Protein AF-A0A7V3JAA4-F1 (afdb_monomer)

Foldseek 3Di:
DDDPPDPDDPDDVVVLVVVVVVVLVVVQCVFFPADDDDDDDDDDDDDPDFRFDDWDADPQFFIFTDGPPDPGTDTFDQPPVLVVLVVVLVVVVCVVLVVVVCCPPVHDCVVVVCVVVVLVVVVVVVQVSLVVVLVSCVRVDGDLRHAAQQLNLLLVLLPDDDPPDDPVLNVSSVSVSRVVSSCLRNPVVVLQLVQLLLVVQDLVCCLVPVLVRLVVSLVVQLVFFPDVVVNVVSVSVNVVSVSCVVPVSVSVSVNSSVNSGDSVSSHQDPSNVSVVVVDPGGRGPVVVD

Secondary structure (DSSP, 8-state):
------------HHHHHHHHHHHHHHHHHHHBSSPPPPP------------EEEEE--TT-S-EEEETT-SSPEES---HHHHHHHHHHHHHHHHHHHHHHHHHHSS-TTHHHHHHHHHHHHHHHHHHHHHHHHHHHGGG-B-GGGS-HHHHHHHHHHH---TT--HHHHHHHHHHHHHHHHHHHH-HHHHHHHHHHHHT--HHHHHH-HHHHHHHHHHHHHHHB-SHHHHHHHHHHHHHHHHHHH-HHHHHHHHHHHHH--GGGTSPPHHHHHHHTT--SB--GGG--

Nearest PDB structures (foldseek):
  7l49-assembly1_B  TM=1.748E-01  e=3.665E+00  unidentified
  5yvq-assembly1_A  TM=1.437E-01  e=8.670E+00  Muvirus mu

Organism: NCBI:txid2268181

Sequence (289 aa):
MPEKEQKREEVNPQQAFIENWQKMNMIIQAMRETPALSDVKREEENQDVFPLTKVEFPEEGGILTYMEGQEYPYRGFPYFEFVETMDKIKKIVKGMVSGIYHNIYKGNKAKLLTFLSIAWAIKRIFYAGVYTFYRLIERFKIKPIRYCQAIRELYRAFSIERKDEKPKIKELRIMLRELMCMILEFDNAYRFRFQDLMEEFNKENFKKSPIKELNRLIDIAISREKTQELKDMWTLMKMGLLYLKIDKKLEKMLVDVFSQIDLEKVKLTIEDKSYCRPRKDYSFGFMQK

Radius of gyration: 21.26 Å; Cα contacts (8 Å, |Δi|>4): 259; chains: 1; bounding box: 57×38×65 Å

Mean predicted aligned error: 6.79 Å

Solvent-accessible surface area (backbone atoms only — not comparable to full-atom values): 16726 Å² total; per-residue (Å²): 132,85,79,78,80,74,81,76,77,86,72,57,65,68,58,53,48,52,53,48,50,54,53,48,52,56,52,50,62,73,47,39,82,50,88,87,80,88,87,81,89,84,85,94,75,97,64,97,71,62,56,77,74,47,78,47,71,52,90,92,39,14,29,37,33,32,37,58,95,53,95,55,58,40,76,31,65,83,48,60,75,58,48,54,54,48,50,54,50,51,53,52,52,50,51,54,52,50,54,51,48,50,54,63,74,76,39,64,75,73,61,58,66,56,41,64,68,42,51,60,51,49,52,54,50,49,55,51,48,50,52,52,50,34,63,71,48,55,65,67,42,60,55,69,60,47,37,39,64,40,43,34,43,49,46,51,30,55,65,61,86,60,95,87,59,53,68,73,55,52,51,51,49,51,42,50,37,55,49,53,41,53,50,37,53,54,33,58,79,56,29,54,52,49,21,56,49,50,70,71,58,54,62,70,50,29,70,75,37,47,61,62,42,50,49,51,51,44,52,51,50,41,71,28,41,68,49,67,70,58,32,51,51,46,55,54,50,54,57,52,46,56,50,40,71,70,40,56,67,58,41,51,50,50,44,53,28,62,66,58,43,61,58,83,57,32,42,72,47,74,50,54,47,60,69,48,67,80,47,81,61,50,58,59,68,82,81,76,114

pLDDT: mean 88.33, std 12.99, range [43.66, 98.62]

Structure (mmCIF, N/CA/C/O backbone):
data_AF-A0A7V3JAA4-F1
#
_entry.id   AF-A0A7V3JAA4-F1
#
loop_
_atom_site.group_PDB
_atom_site.id
_atom_site.type_symbol
_atom_site.label_atom_id
_atom_site.label_alt_id
_atom_site.label_comp_id
_atom_site.label_asym_id
_atom_site.label_entity_id
_atom_site.label_seq_id
_atom_site.pdbx_PDB_ins_code
_atom_site.Cartn_x
_atom_site.Cartn_y
_atom_site.Cartn_z
_atom_site.occupancy
_atom_site.B_iso_or_equiv
_atom_site.auth_seq_id
_atom_site.auth_comp_id
_atom_site.auth_asym_id
_atom_site.auth_atom_id
_atom_site.pdbx_PDB_model_num
ATOM 1 N N . MET A 1 1 ? 34.111 -17.489 -34.146 1.00 44.84 1 MET A N 1
ATOM 2 C CA . MET A 1 1 ? 33.381 -16.651 -35.121 1.00 44.84 1 MET A CA 1
ATOM 3 C C . MET A 1 1 ? 33.204 -15.282 -34.486 1.00 44.84 1 MET A C 1
ATOM 5 O O . MET A 1 1 ? 32.749 -15.263 -33.352 1.00 44.84 1 MET A O 1
ATOM 9 N N . PRO A 1 2 ? 33.626 -14.181 -35.124 1.00 49.06 2 PRO A N 1
ATOM 10 C CA . PRO A 1 2 ? 33.414 -12.844 -34.579 1.00 49.06 2 PRO A CA 1
ATOM 11 C C . PRO A 1 2 ? 31.926 -12.483 -34.695 1.00 49.06 2 PRO A C 1
ATOM 13 O O . PRO A 1 2 ? 31.371 -12.515 -35.795 1.00 49.06 2 PRO A O 1
ATOM 16 N N . GLU A 1 3 ? 31.277 -12.193 -33.565 1.00 57.44 3 GLU A N 1
ATOM 17 C CA . GLU A 1 3 ? 29.944 -11.586 -33.547 1.00 57.44 3 GLU A CA 1
ATOM 18 C C . GLU A 1 3 ? 30.022 -10.249 -34.285 1.00 57.44 3 GLU A C 1
ATOM 20 O O . GLU A 1 3 ? 30.825 -9.379 -33.951 1.00 57.44 3 GLU A O 1
ATOM 25 N N . LYS A 1 4 ? 29.226 -10.105 -35.348 1.00 62.44 4 LYS A N 1
ATOM 26 C CA . LYS A 1 4 ? 29.081 -8.827 -36.038 1.00 62.44 4 LYS A CA 1
ATOM 27 C C . LYS A 1 4 ? 28.366 -7.880 -35.081 1.00 62.44 4 LYS A C 1
ATOM 29 O O . LYS A 1 4 ? 27.165 -8.026 -34.873 1.00 62.44 4 LYS A O 1
ATOM 34 N N . GLU A 1 5 ? 29.108 -6.929 -34.527 1.00 62.94 5 GLU A N 1
ATOM 35 C CA . GLU A 1 5 ? 28.576 -5.770 -33.814 1.00 62.94 5 GLU A CA 1
ATOM 36 C C . GLU A 1 5 ? 27.562 -5.067 -34.731 1.00 62.94 5 GLU A C 1
ATOM 38 O O . GLU A 1 5 ? 27.919 -4.382 -35.694 1.00 62.94 5 GLU A O 1
ATOM 43 N N . GLN A 1 6 ? 26.271 -5.307 -34.493 1.00 67.38 6 GLN A N 1
ATOM 44 C CA . GLN A 1 6 ? 25.214 -4.529 -35.122 1.00 67.38 6 GLN A CA 1
ATOM 45 C C . GLN A 1 6 ? 25.342 -3.106 -34.587 1.00 67.38 6 GLN A C 1
ATOM 47 O O . GLN A 1 6 ? 25.088 -2.853 -33.410 1.00 67.38 6 GLN A O 1
ATOM 52 N N . LYS A 1 7 ? 25.764 -2.179 -35.455 1.00 62.31 7 LYS A N 1
ATOM 53 C CA . LYS A 1 7 ? 25.700 -0.744 -35.178 1.00 62.31 7 LYS A CA 1
ATOM 54 C C . LYS A 1 7 ? 24.262 -0.405 -34.790 1.00 62.31 7 LYS A C 1
ATOM 56 O O . LYS A 1 7 ? 23.373 -0.485 -35.635 1.00 62.31 7 LYS A O 1
ATOM 61 N N . ARG A 1 8 ? 24.044 -0.068 -33.517 1.00 62.06 8 ARG A N 1
ATOM 62 C CA . ARG A 1 8 ? 22.776 0.489 -33.043 1.00 62.06 8 ARG A CA 1
ATOM 63 C C . ARG A 1 8 ? 22.559 1.813 -33.767 1.00 62.06 8 ARG A C 1
ATOM 65 O O . ARG A 1 8 ? 23.423 2.684 -33.710 1.00 62.06 8 ARG A O 1
ATOM 72 N N . GLU A 1 9 ? 21.445 1.939 -34.476 1.00 74.44 9 GLU A N 1
ATOM 73 C CA . GLU A 1 9 ? 21.007 3.234 -34.986 1.00 74.44 9 GLU A CA 1
ATOM 74 C C . GLU A 1 9 ? 20.696 4.131 -33.783 1.00 74.44 9 GLU A C 1
ATOM 76 O O . GLU A 1 9 ? 19.967 3.730 -32.875 1.00 74.44 9 GLU A O 1
ATOM 81 N N . GLU A 1 10 ? 21.292 5.323 -33.736 1.00 71.12 10 GLU A N 1
ATOM 82 C CA . GLU A 1 10 ? 20.983 6.320 -32.711 1.00 71.12 10 GLU A CA 1
ATOM 83 C C . GLU A 1 10 ? 19.554 6.826 -32.938 1.00 71.12 10 GLU A C 1
ATOM 85 O O . GLU A 1 10 ? 19.298 7.705 -33.760 1.00 71.12 10 GLU A O 1
ATOM 90 N N . VAL A 1 11 ? 18.596 6.228 -32.232 1.00 74.69 11 VAL A N 1
ATOM 91 C CA . VAL A 1 11 ? 17.202 6.675 -32.250 1.00 74.69 11 VAL A CA 1
ATOM 92 C C . VAL A 1 11 ? 17.124 8.045 -31.575 1.00 74.69 11 VAL A C 1
ATOM 94 O O . VAL A 1 11 ? 17.552 8.199 -30.431 1.00 74.69 11 VAL A O 1
ATOM 97 N N . ASN A 1 12 ? 16.559 9.043 -32.265 1.00 85.00 12 ASN A N 1
ATOM 98 C CA . ASN A 1 12 ? 16.332 10.371 -31.695 1.00 85.00 12 ASN A CA 1
ATOM 99 C C . ASN A 1 12 ? 15.444 10.248 -30.431 1.00 85.00 12 ASN A C 1
ATOM 101 O O . ASN A 1 12 ? 14.290 9.816 -30.553 1.00 85.00 12 ASN A O 1
ATOM 105 N N . PRO A 1 13 ? 15.924 10.651 -29.236 1.00 72.00 13 PRO A N 1
ATOM 106 C CA . PRO A 1 13 ? 15.182 10.500 -27.983 1.00 72.00 13 PRO A CA 1
ATOM 107 C C . PRO A 1 13 ? 13.790 11.144 -27.995 1.00 72.00 13 PRO A C 1
ATOM 109 O O . PRO A 1 13 ? 12.851 10.587 -27.427 1.00 72.00 13 PRO A O 1
ATOM 112 N N . GLN A 1 14 ? 13.626 12.278 -28.685 1.00 69.75 14 GLN A N 1
ATOM 113 C CA . GLN A 1 14 ? 12.333 12.963 -28.786 1.00 69.75 14 GLN A CA 1
ATOM 114 C C . GLN A 1 14 ? 11.327 12.146 -29.594 1.00 69.75 14 GLN A C 1
ATOM 116 O O . GLN A 1 14 ? 10.163 12.018 -29.211 1.00 69.75 14 GLN A O 1
ATOM 121 N N . GLN A 1 15 ? 11.779 11.546 -30.695 1.00 76.56 15 GLN A N 1
ATOM 122 C CA . GLN A 1 15 ? 10.925 10.692 -31.510 1.00 76.56 15 GLN A CA 1
ATOM 123 C C . GLN A 1 15 ? 10.522 9.432 -30.735 1.00 76.56 15 GLN A C 1
ATOM 125 O O . GLN A 1 15 ? 9.337 9.100 -30.688 1.00 76.56 15 GLN A O 1
ATOM 130 N N . ALA A 1 16 ? 11.473 8.794 -30.044 1.00 72.06 16 ALA A N 1
ATOM 131 C CA . ALA A 1 16 ? 11.188 7.652 -29.179 1.00 72.06 16 ALA A CA 1
ATOM 132 C C . ALA A 1 16 ? 10.175 8.006 -28.076 1.00 72.06 16 ALA A C 1
ATOM 134 O O . ALA A 1 16 ? 9.264 7.226 -27.800 1.00 72.06 16 ALA A O 1
ATOM 135 N N . PHE A 1 17 ? 10.282 9.193 -27.470 1.00 72.81 17 PHE A N 1
ATOM 136 C CA . PHE A 1 17 ? 9.326 9.665 -26.470 1.00 72.81 17 PHE A CA 1
ATOM 137 C C . PHE A 1 17 ? 7.915 9.843 -27.044 1.00 72.81 17 PHE A C 1
ATOM 139 O O . PHE A 1 17 ? 6.958 9.347 -26.448 1.00 72.81 17 PHE A O 1
ATOM 146 N N . ILE A 1 18 ? 7.770 10.504 -28.198 1.00 74.06 18 ILE A N 1
ATOM 147 C CA . ILE A 1 18 ? 6.466 10.724 -28.847 1.00 74.06 18 ILE A CA 1
ATOM 148 C C . ILE A 1 18 ? 5.821 9.389 -29.230 1.00 74.06 18 ILE A C 1
ATOM 150 O O . ILE A 1 18 ? 4.641 9.168 -28.949 1.00 74.06 18 ILE A O 1
ATOM 154 N N . GLU A 1 19 ? 6.589 8.477 -29.826 1.00 78.19 19 GLU A N 1
ATOM 155 C CA . GLU A 1 19 ? 6.105 7.144 -30.190 1.00 78.19 19 GLU A CA 1
ATOM 156 C C . GLU A 1 19 ? 5.697 6.340 -28.952 1.00 78.19 19 GLU A C 1
ATOM 158 O O . GLU A 1 19 ? 4.629 5.719 -28.936 1.00 78.19 19 GLU A O 1
ATOM 163 N N . ASN A 1 20 ? 6.499 6.394 -27.884 1.00 75.00 20 ASN A N 1
ATOM 164 C CA . ASN A 1 20 ? 6.147 5.785 -26.607 1.00 75.00 20 ASN A CA 1
ATOM 165 C C . ASN A 1 20 ? 4.865 6.404 -26.056 1.00 75.00 20 ASN A C 1
ATOM 167 O O . ASN A 1 20 ? 3.980 5.670 -25.637 1.00 75.00 20 ASN A O 1
ATOM 171 N N . TRP A 1 21 ? 4.704 7.724 -26.113 1.00 75.25 21 TRP A N 1
ATOM 172 C CA . TRP A 1 21 ? 3.508 8.414 -25.636 1.00 75.25 21 TRP A CA 1
ATOM 173 C C . TRP A 1 21 ? 2.240 8.006 -26.393 1.00 75.25 21 TRP A C 1
ATOM 175 O O . TRP A 1 21 ? 1.224 7.690 -25.770 1.00 75.25 21 TRP A O 1
ATOM 185 N N . GLN A 1 22 ? 2.299 7.923 -27.723 1.00 80.06 22 GLN A N 1
ATOM 186 C CA . GLN A 1 22 ? 1.174 7.463 -28.540 1.00 80.06 22 GLN A CA 1
ATOM 187 C C . GLN A 1 22 ? 0.809 6.006 -28.233 1.00 80.06 22 GLN A C 1
ATOM 189 O O . GLN A 1 22 ? -0.360 5.701 -27.980 1.00 80.06 22 GLN A O 1
ATOM 194 N N . LYS A 1 23 ? 1.810 5.115 -28.174 1.00 76.50 23 LYS A N 1
ATOM 195 C CA . LYS A 1 23 ? 1.614 3.710 -27.782 1.00 76.50 23 LYS A CA 1
ATOM 196 C C . LYS A 1 23 ? 1.016 3.614 -26.381 1.00 76.50 23 LYS A C 1
ATOM 198 O O . LYS A 1 23 ? 0.053 2.876 -26.177 1.00 76.50 23 LYS A O 1
ATOM 203 N N . MET A 1 24 ? 1.535 4.396 -25.434 1.00 74.81 24 MET A N 1
ATOM 204 C CA . MET A 1 24 ? 1.031 4.458 -24.066 1.00 74.81 24 MET A CA 1
ATOM 205 C C . MET A 1 24 ? -0.451 4.837 -24.054 1.00 74.81 24 MET A C 1
ATOM 207 O O . MET A 1 24 ? -1.235 4.139 -23.418 1.00 74.81 24 MET A O 1
ATOM 211 N N . ASN A 1 25 ? -0.869 5.874 -24.783 1.00 75.25 25 ASN A N 1
ATOM 212 C CA . ASN A 1 25 ? -2.271 6.302 -24.817 1.00 75.25 25 ASN A CA 1
ATOM 213 C C . ASN A 1 25 ? -3.218 5.234 -25.374 1.00 75.25 25 ASN A C 1
ATOM 215 O O . ASN A 1 25 ? -4.293 5.018 -24.810 1.00 75.25 25 ASN A O 1
ATOM 219 N N . MET A 1 26 ? -2.808 4.515 -26.421 1.00 77.56 26 MET A N 1
ATOM 220 C CA . MET A 1 26 ? -3.588 3.392 -26.952 1.00 77.56 26 MET A CA 1
ATOM 221 C C . MET A 1 26 ? -3.732 2.262 -25.918 1.00 77.56 26 MET A C 1
ATOM 223 O O . MET A 1 26 ? -4.825 1.730 -25.718 1.00 77.56 26 MET A O 1
ATOM 227 N N . ILE A 1 27 ? -2.645 1.933 -25.213 1.00 77.25 27 ILE A N 1
ATOM 228 C CA . ILE A 1 27 ? -2.614 0.928 -24.137 1.00 77.25 27 ILE A CA 1
ATOM 229 C C . ILE A 1 27 ? -3.533 1.351 -22.982 1.00 77.25 27 ILE A C 1
ATOM 231 O O . ILE A 1 27 ? -4.358 0.563 -22.521 1.00 77.25 27 ILE A O 1
ATOM 235 N N . ILE A 1 28 ? -3.448 2.611 -22.553 1.00 74.31 28 ILE A N 1
ATOM 236 C CA . ILE A 1 28 ? -4.285 3.193 -21.497 1.00 74.31 28 ILE A CA 1
ATOM 237 C C . ILE A 1 28 ? -5.766 3.081 -21.859 1.00 74.31 28 ILE A C 1
ATOM 239 O O . ILE A 1 28 ? -6.575 2.682 -21.020 1.00 74.31 28 ILE A O 1
ATOM 243 N N . GLN A 1 29 ? -6.134 3.403 -23.101 1.00 76.00 29 GLN A N 1
ATOM 244 C CA . GLN A 1 29 ? -7.517 3.317 -23.563 1.00 76.00 29 GLN A CA 1
ATOM 245 C C . GLN A 1 29 ? -8.045 1.875 -23.528 1.00 76.00 29 GLN A C 1
ATOM 247 O O . GLN A 1 29 ? -9.193 1.659 -23.150 1.00 76.00 29 GLN A O 1
ATOM 252 N N . ALA A 1 30 ? -7.205 0.887 -23.846 1.00 74.56 30 ALA A N 1
ATOM 253 C CA . ALA A 1 30 ? -7.562 -0.529 -23.747 1.00 74.56 30 ALA A CA 1
ATOM 254 C C . ALA A 1 30 ? -7.646 -1.041 -22.292 1.00 74.56 30 ALA A C 1
ATOM 256 O O . ALA A 1 30 ? -8.374 -1.997 -22.006 1.00 74.56 30 ALA A O 1
ATOM 257 N N . MET A 1 31 ? -6.900 -0.426 -21.367 1.00 70.56 31 MET A N 1
ATOM 258 C CA . MET A 1 31 ? -6.873 -0.795 -19.946 1.00 70.56 31 MET A CA 1
ATOM 259 C C . MET A 1 31 ? -8.036 -0.217 -19.132 1.00 70.56 31 MET A C 1
ATOM 261 O O . MET A 1 31 ? -8.465 -0.847 -18.161 1.00 70.56 31 MET A O 1
ATOM 265 N N . ARG A 1 32 ? -8.502 0.983 -19.488 1.00 66.31 32 ARG A N 1
ATOM 266 C CA . ARG A 1 32 ? -9.474 1.764 -18.713 1.00 66.31 32 ARG A CA 1
ATOM 267 C C . ARG A 1 32 ? -10.884 1.171 -18.748 1.00 66.31 32 ARG A C 1
ATOM 269 O O . ARG A 1 32 ? -11.356 0.697 -19.776 1.00 66.31 32 ARG A O 1
ATOM 276 N N . GLU A 1 33 ? -11.589 1.284 -17.623 1.00 69.56 33 GLU A N 1
ATOM 277 C CA . GLU A 1 33 ? -13.045 1.066 -17.553 1.00 69.56 33 GLU A CA 1
ATOM 278 C C . GLU A 1 33 ? -13.846 2.330 -17.931 1.00 69.56 33 GLU A C 1
ATOM 280 O O . GLU A 1 33 ? -14.994 2.225 -18.358 1.00 69.56 33 GLU A O 1
ATOM 285 N N . THR A 1 34 ? -13.231 3.517 -17.833 1.00 51.72 34 THR A N 1
ATOM 286 C CA . THR A 1 34 ? -13.878 4.828 -18.038 1.00 51.72 34 THR A CA 1
ATOM 287 C C . THR A 1 34 ? -13.082 5.679 -19.048 1.00 51.72 34 THR A C 1
ATOM 289 O O . THR A 1 34 ? -11.853 5.701 -18.960 1.00 51.72 34 THR A O 1
ATOM 292 N N . PRO A 1 35 ? -13.722 6.397 -19.998 1.00 48.03 35 PRO A N 1
ATOM 293 C CA . PRO A 1 35 ? -13.026 7.202 -21.014 1.00 48.03 35 PRO A CA 1
ATOM 294 C C . PRO A 1 35 ? -12.242 8.406 -20.446 1.00 48.03 35 PRO A C 1
ATOM 296 O O . PRO A 1 35 ? -12.520 8.893 -19.350 1.00 48.03 35 PRO A O 1
ATOM 299 N N . ALA A 1 36 ? -11.241 8.872 -21.205 1.00 52.94 36 ALA A N 1
ATOM 300 C CA . ALA A 1 36 ? -10.299 9.937 -20.832 1.00 52.94 36 ALA A CA 1
ATOM 301 C C . ALA A 1 36 ? -10.903 11.360 -20.885 1.00 52.94 36 ALA A C 1
ATOM 303 O O . ALA A 1 36 ? -11.842 11.609 -21.638 1.00 52.94 36 ALA A O 1
ATOM 304 N N . LEU A 1 37 ? -10.314 12.305 -20.139 1.00 49.25 37 LEU A N 1
ATOM 305 C CA . LEU A 1 37 ? -10.528 13.756 -20.287 1.00 49.25 37 LEU A CA 1
ATOM 306 C C . LEU A 1 37 ? -9.328 14.389 -21.019 1.00 49.25 37 LEU A C 1
ATOM 308 O O . LEU A 1 37 ? -8.225 13.859 -20.935 1.00 49.25 37 LEU A O 1
ATOM 312 N N . SER A 1 38 ? -9.565 15.499 -21.724 1.00 49.78 38 SER A N 1
ATOM 313 C CA . SER A 1 38 ? -8.632 16.150 -22.664 1.00 49.78 38 SER A CA 1
ATOM 314 C C . SER A 1 38 ? -7.325 16.681 -22.050 1.00 49.78 38 SER A C 1
ATOM 316 O O . SER A 1 38 ? -7.269 17.022 -20.868 1.00 49.78 38 SER A O 1
ATOM 318 N N . ASP A 1 39 ? -6.312 16.791 -22.915 1.00 52.94 39 ASP A N 1
ATOM 319 C CA . ASP A 1 39 ? -4.869 16.792 -22.635 1.00 52.94 39 ASP A CA 1
ATOM 320 C C . ASP A 1 39 ? -4.288 17.944 -21.790 1.00 52.94 39 ASP A C 1
ATOM 322 O O . ASP A 1 39 ? -4.673 19.109 -21.894 1.00 52.94 39 ASP A O 1
ATOM 326 N N . VAL A 1 40 ? -3.247 17.600 -21.019 1.00 50.78 40 VAL A N 1
ATOM 327 C CA . VAL A 1 40 ? -2.356 18.501 -20.265 1.00 50.78 40 VAL A CA 1
ATOM 328 C C . VAL A 1 40 ? -0.976 18.514 -20.947 1.00 50.78 40 VAL A C 1
ATOM 330 O O . VAL A 1 40 ? -0.381 17.453 -21.134 1.00 50.78 40 VAL A O 1
ATOM 333 N N . LYS A 1 41 ? -0.449 19.694 -21.315 1.00 45.62 41 LYS A N 1
ATOM 334 C CA . LYS A 1 41 ? 0.909 19.866 -21.891 1.00 45.62 41 LYS A CA 1
ATOM 335 C C . LYS A 1 41 ? 2.009 19.684 -20.824 1.00 45.62 41 LYS A C 1
ATOM 337 O O . LYS A 1 41 ? 1.780 20.044 -19.672 1.00 45.62 41 LYS A O 1
ATOM 342 N N . ARG A 1 42 ? 3.188 19.155 -21.199 1.00 57.62 42 ARG A N 1
ATOM 343 C CA . ARG A 1 42 ? 4.322 18.839 -20.292 1.00 57.62 42 ARG A CA 1
ATOM 344 C C . ARG A 1 42 ? 5.673 19.395 -20.758 1.00 57.62 42 ARG A C 1
ATOM 346 O O . ARG A 1 42 ? 5.861 19.599 -21.952 1.00 57.62 42 ARG A O 1
ATOM 353 N N . GLU A 1 43 ? 6.588 19.557 -19.797 1.00 51.47 43 GLU A N 1
ATOM 354 C CA . GLU A 1 43 ? 8.023 19.858 -19.960 1.00 51.47 43 GLU A CA 1
ATOM 355 C C . GLU A 1 43 ? 8.870 18.571 -19.793 1.00 51.47 43 GLU A C 1
ATOM 357 O O . GLU A 1 43 ? 8.493 17.680 -19.028 1.00 51.47 43 GLU A O 1
ATOM 362 N N . GLU A 1 44 ? 9.976 18.450 -20.539 1.00 48.97 44 GLU A N 1
ATOM 363 C CA . GLU A 1 44 ? 10.856 17.266 -20.603 1.00 48.97 44 GLU A CA 1
ATOM 364 C C . GLU A 1 44 ? 11.968 17.323 -19.531 1.00 48.97 44 GLU A C 1
ATOM 366 O O . GLU A 1 44 ? 12.778 18.247 -19.529 1.00 48.97 44 GLU A O 1
ATOM 371 N N . GLU A 1 45 ? 12.059 16.321 -18.647 1.00 49.69 45 GLU A N 1
ATOM 372 C CA . GLU A 1 45 ? 13.229 16.096 -17.777 1.00 49.69 45 GLU A CA 1
ATOM 373 C C . GLU A 1 45 ? 14.035 14.881 -18.270 1.00 49.69 45 GLU A C 1
ATOM 375 O O . GLU A 1 45 ? 13.475 13.808 -18.504 1.00 49.69 45 GLU A O 1
ATOM 380 N N . ASN A 1 46 ? 15.360 15.040 -18.389 1.00 43.66 46 ASN A N 1
ATOM 381 C CA . ASN A 1 46 ? 16.314 13.982 -18.746 1.00 43.66 46 ASN A CA 1
ATOM 382 C C . ASN A 1 46 ? 16.400 12.926 -17.628 1.00 43.66 46 ASN A C 1
ATOM 384 O O . ASN A 1 46 ? 17.166 13.074 -16.675 1.00 43.66 46 ASN A O 1
ATOM 388 N N . GLN A 1 47 ? 15.620 11.854 -17.741 1.00 58.16 47 GLN A N 1
ATOM 389 C CA . GLN A 1 47 ? 15.796 10.627 -16.963 1.00 58.16 47 GLN A CA 1
ATOM 390 C C . GLN A 1 47 ? 16.338 9.530 -17.886 1.00 58.16 47 GLN A C 1
ATOM 392 O O . GLN A 1 47 ? 16.022 9.521 -19.075 1.00 58.16 47 GLN A O 1
ATOM 397 N N . ASP A 1 48 ? 17.137 8.601 -17.350 1.00 59.09 48 ASP A N 1
ATOM 398 C CA . ASP A 1 48 ? 17.570 7.398 -18.072 1.00 59.09 48 ASP A CA 1
ATOM 399 C C . ASP A 1 48 ? 16.340 6.519 -18.359 1.00 59.09 48 ASP A C 1
ATOM 401 O O . ASP A 1 48 ? 15.957 5.654 -17.566 1.00 59.09 48 ASP A O 1
ATOM 405 N N . VAL A 1 49 ? 15.661 6.790 -19.473 1.00 70.38 49 VAL A N 1
ATOM 406 C CA . VAL A 1 49 ? 14.474 6.055 -19.905 1.00 70.38 49 VAL A CA 1
ATOM 407 C C . VAL A 1 49 ? 14.911 5.003 -20.915 1.00 70.38 49 VAL A C 1
ATOM 409 O O . VAL A 1 49 ? 15.267 5.320 -22.047 1.00 70.38 49 VAL A O 1
ATOM 412 N N . PHE A 1 50 ? 14.862 3.733 -20.513 1.00 84.00 50 PHE A N 1
ATOM 413 C CA . PHE A 1 50 ? 14.995 2.628 -21.458 1.00 84.00 50 PHE A CA 1
ATOM 414 C C . PHE A 1 50 ? 13.804 2.655 -22.433 1.00 84.00 50 PHE A C 1
ATOM 416 O O . PHE A 1 50 ? 12.657 2.701 -21.972 1.00 84.00 50 PHE A O 1
ATOM 423 N N . PRO A 1 51 ? 14.031 2.624 -23.760 1.00 86.44 51 PRO A N 1
ATOM 424 C CA . PRO A 1 51 ? 12.950 2.620 -24.739 1.00 86.44 51 PRO A CA 1
ATOM 425 C C . PRO A 1 51 ? 11.965 1.469 -24.512 1.00 86.44 51 PRO A C 1
ATOM 427 O O . PRO A 1 51 ? 12.361 0.318 -24.316 1.00 86.44 51 PRO A O 1
ATOM 430 N N . LEU A 1 52 ? 10.665 1.776 -24.556 1.00 90.00 52 LEU A N 1
ATOM 431 C CA . LEU A 1 52 ? 9.605 0.779 -24.465 1.00 90.00 52 LEU A CA 1
ATOM 432 C C . LEU A 1 52 ? 9.529 -0.018 -25.773 1.00 90.00 52 LEU A C 1
ATOM 434 O O . LEU A 1 52 ? 9.134 0.504 -26.814 1.00 90.00 52 LEU A O 1
ATOM 438 N N . THR A 1 53 ? 9.851 -1.306 -25.715 1.00 93.75 53 THR A N 1
ATOM 439 C CA . THR A 1 53 ? 9.822 -2.186 -26.887 1.00 93.75 53 THR A CA 1
ATOM 440 C C . THR A 1 53 ? 8.431 -2.774 -27.113 1.00 93.75 53 THR A C 1
ATOM 442 O O . THR A 1 53 ? 7.922 -2.763 -28.234 1.00 93.75 53 THR A O 1
ATOM 445 N N . LYS A 1 54 ? 7.798 -3.301 -26.057 1.00 93.88 54 LYS A N 1
ATOM 446 C CA . LYS A 1 54 ? 6.522 -4.028 -26.151 1.00 93.88 54 LYS A CA 1
ATOM 447 C C . LYS A 1 54 ? 5.747 -3.957 -24.839 1.00 93.88 54 LYS A C 1
ATOM 449 O O . LYS A 1 54 ? 6.345 -3.958 -23.769 1.00 93.88 54 LYS A O 1
ATOM 454 N N . VAL A 1 55 ? 4.419 -3.957 -24.921 1.00 94.94 55 VAL A N 1
ATOM 455 C CA . VAL A 1 55 ? 3.543 -4.224 -23.773 1.00 94.94 55 VAL A CA 1
ATOM 456 C C . VAL A 1 55 ? 2.680 -5.430 -24.093 1.00 94.94 55 VAL A C 1
ATOM 458 O O . VAL A 1 55 ? 2.030 -5.478 -25.136 1.00 94.94 55 VAL A O 1
ATOM 461 N N . GLU A 1 56 ? 2.696 -6.411 -23.203 1.00 96.00 56 GLU A N 1
ATOM 462 C CA . GLU A 1 56 ? 1.900 -7.624 -23.303 1.00 96.00 56 GLU A CA 1
ATOM 463 C C . GLU A 1 56 ? 0.853 -7.686 -22.197 1.00 96.00 56 GLU A C 1
ATOM 465 O O . GLU A 1 56 ? 1.029 -7.180 -21.084 1.00 96.00 56 GLU A O 1
ATOM 470 N N . PHE A 1 57 ? -0.249 -8.353 -22.525 1.00 96.50 57 PHE A N 1
ATOM 471 C CA . PHE A 1 57 ? -1.413 -8.525 -21.672 1.00 96.50 57 PHE A CA 1
ATOM 472 C C . PHE A 1 57 ? -1.728 -10.014 -21.533 1.00 96.50 57 PHE A C 1
ATOM 474 O O . PHE A 1 57 ? -2.691 -10.475 -22.155 1.00 96.50 57 PHE A O 1
ATOM 481 N N . PRO A 1 58 ? -0.937 -10.763 -20.749 1.00 96.75 58 PRO A N 1
ATOM 482 C CA . PRO A 1 58 ? -1.063 -12.210 -20.691 1.00 96.75 58 PRO A CA 1
ATOM 483 C C . PRO A 1 58 ? -2.460 -12.654 -20.246 1.00 96.75 58 PRO A C 1
ATOM 485 O O . PRO A 1 58 ? -3.153 -11.934 -19.511 1.00 96.75 58 PRO A O 1
ATOM 488 N N . GLU A 1 59 ? -2.886 -13.836 -20.688 1.00 95.62 59 GLU A N 1
ATOM 489 C CA . GLU A 1 59 ? -4.188 -14.406 -20.318 1.00 95.62 59 GLU A CA 1
ATOM 490 C C . GLU A 1 59 ? -4.226 -14.772 -18.834 1.00 95.62 59 GLU A C 1
ATOM 492 O O . GLU A 1 59 ? -5.230 -14.554 -18.151 1.00 95.62 59 GLU A O 1
ATOM 497 N N . GLU A 1 60 ? -3.091 -15.225 -18.299 1.00 95.44 60 GLU A N 1
ATOM 498 C CA . GLU A 1 60 ? -2.889 -15.466 -16.879 1.00 95.44 60 GLU A CA 1
ATOM 499 C C . GLU A 1 60 ? -2.881 -14.181 -16.049 1.00 95.44 60 GLU A C 1
ATOM 501 O O . GLU A 1 60 ? -2.842 -14.274 -14.825 1.00 95.44 60 GLU A O 1
ATOM 506 N N . GLY A 1 61 ? -2.948 -13.002 -16.674 1.00 95.06 61 GLY A N 1
ATOM 507 C CA . GLY A 1 61 ? -3.138 -11.691 -16.063 1.00 95.06 61 GLY A CA 1
ATOM 508 C C . GLY A 1 61 ? -1.864 -10.915 -15.725 1.00 95.06 61 GLY A C 1
ATOM 509 O O . GLY A 1 61 ? -0.746 -11.409 -15.820 1.00 95.06 61 GLY A O 1
ATOM 510 N N . GLY A 1 62 ? -2.053 -9.674 -15.283 1.00 95.88 62 GLY A N 1
ATOM 511 C CA . GLY A 1 62 ? -0.996 -8.673 -15.179 1.00 95.88 62 GLY A CA 1
ATOM 512 C C . GLY A 1 62 ? -0.806 -7.875 -16.469 1.00 95.88 62 GLY A C 1
ATOM 513 O O . GLY A 1 62 ? -1.587 -7.975 -17.423 1.00 95.88 62 GLY A O 1
ATOM 514 N N . ILE A 1 63 ? 0.241 -7.056 -16.461 1.00 96.31 63 ILE A N 1
ATOM 515 C CA . ILE A 1 63 ? 0.739 -6.298 -17.608 1.00 96.31 63 ILE A CA 1
ATOM 516 C C . ILE A 1 63 ? 2.253 -6.473 -17.610 1.00 96.31 63 ILE A C 1
ATOM 518 O O . ILE A 1 63 ? 2.881 -6.307 -16.561 1.00 96.31 63 ILE A O 1
ATOM 522 N N . LEU A 1 64 ? 2.826 -6.830 -18.754 1.00 96.75 64 LEU A N 1
ATOM 523 C CA . LEU A 1 64 ? 4.267 -7.002 -18.915 1.00 96.75 64 LEU A CA 1
ATOM 524 C C . LEU A 1 64 ? 4.796 -5.933 -19.863 1.00 96.75 64 LEU A C 1
ATOM 526 O O . LEU A 1 64 ? 4.373 -5.844 -21.011 1.00 96.75 64 LEU A O 1
ATOM 530 N N . THR A 1 65 ? 5.719 -5.123 -19.368 1.00 95.44 65 THR A N 1
ATOM 531 C CA . THR A 1 65 ? 6.323 -4.000 -20.079 1.00 95.44 65 THR A CA 1
ATOM 532 C C . THR A 1 65 ? 7.775 -4.355 -20.394 1.00 95.44 65 THR A C 1
ATOM 534 O O . THR A 1 65 ? 8.604 -4.473 -19.495 1.00 95.44 65 THR A O 1
ATOM 537 N N . TYR A 1 66 ? 8.090 -4.550 -21.670 1.00 95.25 66 TYR A N 1
ATOM 538 C CA . TYR A 1 66 ? 9.425 -4.898 -22.154 1.00 95.25 66 TYR A CA 1
ATOM 539 C C . TYR A 1 66 ? 10.170 -3.627 -22.540 1.00 95.25 66 TYR A C 1
ATOM 541 O O . TYR A 1 66 ? 9.674 -2.842 -23.352 1.00 95.25 66 TYR A O 1
ATOM 549 N N . MET A 1 67 ? 11.353 -3.438 -21.967 1.00 94.00 67 MET A N 1
ATOM 550 C CA . MET A 1 67 ? 12.210 -2.280 -22.204 1.00 94.00 67 MET A CA 1
ATOM 551 C C . MET A 1 67 ? 13.548 -2.737 -22.776 1.00 94.00 67 MET A C 1
ATOM 553 O O . MET A 1 67 ? 14.058 -3.796 -22.405 1.00 94.00 67 MET A O 1
ATOM 557 N N . GLU A 1 68 ? 14.121 -1.940 -23.670 1.00 92.94 68 GLU A N 1
ATOM 558 C CA . GLU A 1 68 ? 15.391 -2.270 -24.307 1.00 92.94 68 GLU A CA 1
ATOM 559 C C . GLU A 1 68 ? 16.521 -2.398 -23.271 1.00 92.94 68 GLU A C 1
ATOM 561 O O . GLU A 1 68 ? 16.653 -1.580 -22.362 1.00 92.94 68 GLU A O 1
ATOM 566 N N . GLY A 1 69 ? 17.342 -3.445 -23.394 1.00 91.50 69 GLY A N 1
ATOM 567 C CA . GLY A 1 69 ? 18.474 -3.694 -22.495 1.00 91.50 69 GLY A CA 1
ATOM 568 C C . GLY A 1 69 ? 18.114 -4.295 -21.131 1.00 91.50 69 GLY A C 1
ATOM 569 O O . GLY A 1 69 ? 19.018 -4.544 -20.338 1.00 91.50 69 GLY A O 1
ATOM 570 N N . GLN A 1 70 ? 16.833 -4.559 -20.853 1.00 94.00 70 GLN A N 1
ATOM 571 C CA . GLN A 1 70 ? 16.402 -5.257 -19.641 1.00 94.00 70 GLN A CA 1
ATOM 572 C C . GLN A 1 70 ? 16.216 -6.754 -19.910 1.00 94.00 70 GLN A C 1
ATOM 574 O O . GLN A 1 70 ? 15.571 -7.146 -20.878 1.00 94.00 70 GLN A O 1
ATOM 579 N N . GLU A 1 71 ? 16.764 -7.595 -19.030 1.00 95.81 71 GLU A N 1
ATOM 580 C CA . GLU A 1 71 ? 16.682 -9.060 -19.147 1.00 95.81 71 GLU A CA 1
ATOM 581 C C . GLU A 1 71 ? 15.259 -9.589 -18.894 1.00 95.81 71 GLU A C 1
ATOM 583 O O . GLU A 1 71 ? 14.813 -10.528 -19.548 1.00 95.81 71 GLU A O 1
ATOM 588 N N . TYR A 1 72 ? 14.528 -8.969 -17.961 1.00 97.19 72 TYR A N 1
ATOM 589 C CA . TYR A 1 72 ? 13.190 -9.398 -17.545 1.00 97.19 72 TYR A CA 1
ATOM 590 C C . TYR A 1 72 ? 12.139 -8.334 -17.865 1.00 97.19 72 TYR A C 1
ATOM 592 O O . TYR A 1 72 ? 12.429 -7.144 -17.732 1.00 97.19 72 TYR A O 1
ATOM 600 N N . PRO A 1 73 ? 10.894 -8.710 -18.207 1.00 96.44 73 PRO A N 1
ATOM 601 C CA . PRO A 1 73 ? 9.823 -7.738 -18.369 1.00 96.44 73 PRO A CA 1
ATOM 602 C C . PRO A 1 73 ? 9.481 -7.070 -17.037 1.00 96.44 73 PRO A C 1
ATOM 604 O O . PRO A 1 73 ? 9.461 -7.695 -15.975 1.00 96.44 73 PRO A O 1
ATOM 607 N N . TYR A 1 74 ? 9.159 -5.786 -17.098 1.00 94.88 74 TYR A N 1
ATOM 608 C CA . TYR A 1 74 ? 8.672 -5.030 -15.960 1.00 94.88 74 TYR A CA 1
ATOM 609 C C . TYR A 1 74 ? 7.186 -5.297 -15.729 1.00 94.88 74 TYR A C 1
ATOM 611 O O . TYR A 1 74 ? 6.376 -5.182 -16.647 1.00 94.88 74 TYR A O 1
ATOM 619 N N . ARG A 1 75 ? 6.806 -5.645 -14.497 1.00 95.25 75 ARG A N 1
ATOM 620 C CA . ARG A 1 75 ? 5.406 -5.929 -14.151 1.00 95.25 75 ARG A CA 1
ATOM 621 C C . ARG A 1 75 ? 4.641 -4.644 -13.853 1.00 95.25 75 ARG A C 1
ATOM 623 O O . ARG A 1 75 ? 5.024 -3.872 -12.972 1.00 95.25 75 ARG A O 1
ATOM 630 N N . GLY A 1 76 ? 3.514 -4.471 -14.523 1.00 92.44 76 GLY A N 1
ATOM 631 C CA . GLY A 1 76 ? 2.704 -3.262 -14.470 1.00 92.44 76 GLY A CA 1
ATOM 632 C C . GLY A 1 76 ? 3.087 -2.278 -15.571 1.00 92.44 76 GLY A C 1
ATOM 633 O O . GLY A 1 76 ? 3.994 -2.511 -16.373 1.00 92.44 76 GLY A O 1
ATOM 634 N N . PHE A 1 77 ? 2.368 -1.165 -15.610 1.00 87.50 77 PHE A N 1
ATOM 635 C CA . PHE A 1 77 ? 2.534 -0.131 -16.619 1.00 87.50 77 PHE A CA 1
ATOM 636 C C . PHE A 1 77 ? 2.480 1.239 -15.937 1.00 87.50 77 PHE A C 1
ATOM 638 O O . PHE A 1 77 ? 1.500 1.517 -15.236 1.00 87.50 77 PHE A O 1
ATOM 645 N N . PRO A 1 78 ? 3.516 2.088 -16.076 1.00 78.50 78 PRO A N 1
ATOM 646 C CA . PRO A 1 78 ? 3.566 3.365 -15.382 1.00 78.50 78 PRO A CA 1
ATOM 647 C C . PRO A 1 78 ? 2.526 4.310 -15.977 1.00 78.50 78 PRO A C 1
ATOM 649 O O . PRO A 1 78 ? 2.760 4.958 -16.996 1.00 78.50 78 PRO A O 1
ATOM 652 N N . TYR A 1 79 ? 1.360 4.404 -15.332 1.00 83.44 79 TYR A N 1
ATOM 653 C CA . TYR A 1 79 ? 0.347 5.335 -15.789 1.00 83.44 79 TYR A CA 1
ATOM 654 C C . TYR A 1 79 ? 0.557 6.726 -15.196 1.00 83.44 79 TYR A C 1
ATOM 656 O O . TYR A 1 79 ? 0.154 7.005 -14.069 1.00 83.44 79 TYR A O 1
ATOM 664 N N . PHE A 1 80 ? 1.203 7.606 -15.959 1.00 84.38 80 PHE A N 1
ATOM 665 C CA . PHE A 1 80 ? 1.702 8.878 -15.439 1.00 84.38 80 PHE A CA 1
ATOM 666 C C . PHE A 1 80 ? 0.638 9.748 -14.748 1.00 84.38 80 PHE A C 1
ATOM 668 O O . PHE A 1 80 ? 0.877 10.223 -13.642 1.00 84.38 80 PHE A O 1
ATOM 675 N N . GLU A 1 81 ? -0.547 9.929 -15.345 1.00 86.56 81 GLU A N 1
ATOM 676 C CA . GLU A 1 81 ? -1.621 10.731 -14.723 1.00 86.56 81 GLU A CA 1
ATOM 677 C C . GLU A 1 81 ? -2.012 10.194 -13.341 1.00 86.56 81 GLU A C 1
ATOM 679 O O . GLU A 1 81 ? -2.309 10.954 -12.411 1.00 86.56 81 GLU A O 1
ATOM 684 N N . PHE A 1 82 ? -2.024 8.866 -13.206 1.00 88.62 82 PHE A N 1
ATOM 685 C CA . PHE A 1 82 ? -2.288 8.218 -11.935 1.00 88.62 82 PHE A CA 1
ATOM 686 C C . PHE A 1 82 ? -1.136 8.451 -10.958 1.00 88.62 82 PHE A C 1
ATOM 688 O O . PHE A 1 82 ? -1.390 8.833 -9.818 1.00 88.62 82 PHE A O 1
ATOM 695 N N . VAL A 1 83 ? 0.115 8.290 -11.398 1.00 88.38 83 VAL A N 1
ATOM 696 C CA . VAL A 1 83 ? 1.309 8.515 -10.567 1.00 88.38 83 VAL A CA 1
ATOM 697 C C . VAL A 1 83 ? 1.339 9.944 -10.014 1.00 88.38 83 VAL A C 1
ATOM 699 O O . VAL A 1 83 ? 1.525 10.122 -8.811 1.00 88.38 83 VAL A O 1
ATOM 702 N N . GLU A 1 84 ? 1.062 10.958 -10.836 1.00 89.56 84 GLU A N 1
ATOM 703 C CA . GLU A 1 84 ? 0.958 12.352 -10.381 1.00 89.56 84 GLU A CA 1
ATOM 704 C C . GLU A 1 84 ? -0.187 12.568 -9.391 1.00 89.56 84 GLU A C 1
ATOM 706 O O . GLU A 1 84 ? -0.037 13.257 -8.378 1.00 89.56 84 GLU A O 1
ATOM 711 N N . THR A 1 85 ? -1.358 11.990 -9.680 1.00 90.88 85 THR A N 1
ATOM 712 C CA . THR A 1 85 ? -2.512 12.074 -8.776 1.00 90.88 85 THR A CA 1
ATOM 713 C C . THR A 1 85 ? -2.161 11.450 -7.425 1.00 90.88 85 THR A C 1
ATOM 715 O O . THR A 1 85 ? -2.459 12.018 -6.372 1.00 90.88 85 THR A O 1
ATOM 718 N N . MET A 1 86 ? -1.465 10.315 -7.443 1.00 90.38 86 MET A N 1
ATOM 719 C CA . MET A 1 86 ? -1.006 9.635 -6.244 1.00 90.38 86 MET A CA 1
ATOM 720 C C . MET A 1 86 ? 0.062 10.412 -5.489 1.00 90.38 86 MET A C 1
ATOM 722 O O . MET A 1 86 ? 0.032 10.422 -4.260 1.00 90.38 86 MET A O 1
ATOM 726 N N . ASP A 1 87 ? 0.990 11.071 -6.177 1.00 89.56 87 ASP A N 1
ATOM 727 C CA . ASP A 1 87 ? 1.974 11.951 -5.546 1.00 89.56 87 ASP A CA 1
ATOM 728 C C . ASP A 1 87 ? 1.296 13.102 -4.786 1.00 89.56 87 ASP A C 1
ATOM 730 O O . ASP A 1 87 ? 1.578 13.328 -3.606 1.00 89.56 87 ASP A O 1
ATOM 734 N N . LYS A 1 88 ? 0.301 13.751 -5.404 1.00 92.19 88 LYS A N 1
ATOM 735 C CA . LYS A 1 88 ? -0.514 14.786 -4.745 1.00 92.19 88 LYS A CA 1
ATOM 736 C C . LYS A 1 88 ? -1.218 14.241 -3.500 1.00 92.19 88 LYS A C 1
ATOM 738 O O . LYS A 1 88 ? -1.142 14.858 -2.437 1.00 92.19 88 LYS A O 1
ATOM 743 N N . ILE A 1 89 ? -1.851 13.067 -3.598 1.00 90.38 89 ILE A N 1
ATOM 744 C CA . ILE A 1 89 ? -2.504 12.406 -2.455 1.00 90.38 89 ILE A CA 1
ATOM 745 C C . ILE A 1 89 ? -1.488 12.115 -1.341 1.00 90.38 89 ILE A C 1
ATOM 747 O O . ILE A 1 89 ? -1.736 12.460 -0.185 1.00 90.38 89 ILE A O 1
ATOM 751 N N . LYS A 1 90 ? -0.323 11.544 -1.673 1.00 87.25 90 LYS A N 1
ATOM 752 C CA . LYS A 1 90 ? 0.753 11.238 -0.715 1.00 87.25 90 LYS A CA 1
ATOM 753 C C . LYS A 1 90 ? 1.228 12.493 0.019 1.00 87.25 90 LYS A C 1
ATOM 755 O O . LYS A 1 90 ? 1.330 12.472 1.245 1.00 87.25 90 LYS A O 1
ATOM 760 N N . LYS A 1 91 ? 1.445 13.603 -0.695 1.00 90.31 91 LYS A N 1
ATOM 761 C CA . LYS A 1 91 ? 1.833 14.897 -0.106 1.00 90.31 91 LYS A CA 1
ATOM 762 C C . LYS A 1 91 ? 0.769 15.444 0.851 1.00 90.31 91 LYS A C 1
ATOM 764 O O . LYS A 1 91 ? 1.114 15.868 1.954 1.00 90.31 91 LYS A O 1
ATOM 769 N N . ILE A 1 92 ? -0.513 15.373 0.480 1.00 91.38 92 ILE A N 1
ATOM 770 C CA . ILE A 1 92 ? -1.632 15.795 1.342 1.00 91.38 92 ILE A CA 1
ATOM 771 C C . ILE A 1 92 ? -1.682 14.946 2.617 1.00 91.38 92 ILE A C 1
ATOM 773 O O . ILE A 1 92 ? -1.724 15.493 3.719 1.00 91.38 92 ILE A O 1
ATOM 777 N N . VAL A 1 93 ? -1.626 13.615 2.485 1.00 89.50 93 VAL A N 1
ATOM 778 C CA . VAL A 1 93 ? -1.635 12.693 3.631 1.00 89.50 93 VAL A CA 1
ATOM 779 C C . VAL A 1 93 ? -0.439 12.957 4.541 1.00 89.50 93 VAL A C 1
ATOM 781 O O . VAL A 1 93 ? -0.615 13.102 5.750 1.00 89.50 93 VAL A O 1
ATOM 784 N N . LYS A 1 94 ? 0.768 13.092 3.979 1.00 88.69 94 LYS A N 1
ATOM 785 C CA . LYS A 1 94 ? 1.984 13.407 4.738 1.00 88.69 94 LYS A CA 1
ATOM 786 C C . LYS A 1 94 ? 1.831 14.715 5.517 1.00 88.69 94 LYS A C 1
ATOM 788 O O . LYS A 1 94 ? 2.125 14.736 6.710 1.00 88.69 94 LYS A O 1
ATOM 793 N N . GLY A 1 95 ? 1.330 15.775 4.880 1.00 90.38 95 GLY A N 1
ATOM 794 C CA . GLY A 1 95 ? 1.086 17.068 5.525 1.00 90.38 95 GLY A CA 1
ATOM 795 C C . GLY A 1 95 ? 0.083 16.975 6.679 1.00 90.38 95 GLY A C 1
ATOM 796 O O . GLY A 1 95 ? 0.365 17.448 7.780 1.00 90.38 95 GLY A O 1
ATOM 797 N N . MET A 1 96 ? -1.048 16.291 6.467 1.00 88.56 96 MET A N 1
ATOM 798 C CA . MET A 1 96 ? -2.061 16.074 7.507 1.00 88.56 96 MET A CA 1
ATOM 799 C C . MET A 1 96 ? -1.493 15.304 8.704 1.00 88.56 96 MET A C 1
ATOM 801 O O . MET A 1 96 ? -1.651 15.721 9.852 1.00 88.56 96 MET A O 1
ATOM 805 N N . VAL A 1 97 ? -0.806 14.189 8.448 1.00 86.06 97 VAL A N 1
ATOM 806 C CA . VAL A 1 97 ? -0.280 13.321 9.507 1.00 86.06 97 VAL A CA 1
ATOM 807 C C . VAL A 1 97 ? 0.881 13.992 10.249 1.00 86.06 97 VAL A C 1
ATOM 809 O O . VAL A 1 97 ? 0.931 13.921 11.476 1.00 86.06 97 VAL A O 1
ATOM 812 N N . SER A 1 98 ? 1.769 14.702 9.547 1.00 87.50 98 SER A N 1
ATOM 813 C CA . SER A 1 98 ? 2.852 15.485 10.159 1.00 87.50 98 SER A CA 1
ATOM 814 C C . SER A 1 98 ? 2.311 16.600 11.063 1.00 87.50 98 SER A C 1
ATOM 816 O O . 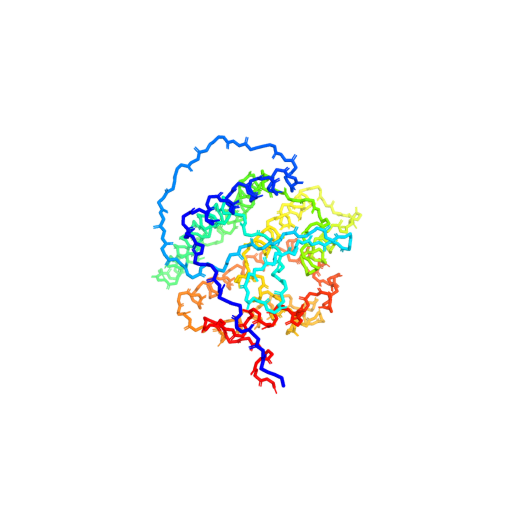SER A 1 98 ? 2.781 16.761 12.192 1.00 87.50 98 SER A O 1
ATOM 818 N N . GLY A 1 99 ? 1.262 17.310 10.631 1.00 87.81 99 GLY A N 1
ATOM 819 C CA . GLY A 1 99 ? 0.596 18.324 11.450 1.00 87.81 99 GLY A CA 1
ATOM 820 C C . GLY A 1 99 ? -0.008 17.744 12.733 1.00 87.81 99 GLY A C 1
ATOM 821 O O . GLY A 1 99 ? 0.153 18.315 13.814 1.00 87.81 99 GLY A O 1
ATOM 822 N N . ILE A 1 100 ? -0.653 16.576 12.648 1.00 83.81 100 ILE A N 1
ATOM 823 C CA . ILE A 1 100 ? -1.169 15.860 13.825 1.00 83.81 100 ILE A CA 1
ATOM 824 C C . ILE A 1 100 ? -0.016 15.448 14.750 1.00 83.81 100 ILE A C 1
ATOM 826 O O . ILE A 1 100 ? -0.069 15.712 15.950 1.00 83.81 100 ILE A O 1
ATOM 830 N N . TYR A 1 101 ? 1.043 14.855 14.196 1.00 84.12 101 TYR A N 1
ATOM 831 C CA . TYR A 1 101 ? 2.210 14.409 14.956 1.00 84.12 101 TYR A CA 1
ATOM 832 C C . TYR A 1 101 ? 2.863 15.555 15.730 1.00 84.12 101 TYR A C 1
ATOM 834 O O . TYR A 1 101 ? 3.072 15.442 16.938 1.00 84.12 101 TYR A O 1
ATOM 842 N N . HIS A 1 102 ? 3.128 16.688 15.073 1.00 85.00 102 HIS A N 1
ATOM 843 C CA . HIS A 1 102 ? 3.719 17.852 15.731 1.00 85.00 102 HIS A CA 1
ATOM 844 C C . HIS A 1 102 ? 2.839 18.395 16.859 1.00 85.00 102 HIS A C 1
ATOM 846 O O . HIS A 1 102 ? 3.364 18.722 17.924 1.00 85.00 102 HIS A O 1
ATOM 852 N N . ASN A 1 103 ? 1.519 18.429 16.671 1.00 82.44 103 ASN A N 1
ATOM 853 C CA . ASN A 1 103 ? 0.590 18.877 17.706 1.00 82.44 103 ASN A CA 1
ATOM 854 C C . ASN A 1 103 ? 0.542 17.940 18.923 1.00 82.44 103 ASN A C 1
ATOM 856 O O . ASN A 1 103 ? 0.428 18.425 20.050 1.00 82.44 103 ASN A O 1
ATOM 860 N N . ILE A 1 104 ? 0.647 16.624 18.711 1.00 79.19 104 ILE A N 1
ATOM 861 C CA . ILE A 1 104 ? 0.636 15.626 19.791 1.00 79.19 104 ILE A CA 1
ATOM 862 C C . ILE A 1 104 ? 1.969 15.617 20.546 1.00 79.19 104 ILE A C 1
ATOM 864 O O . ILE A 1 104 ? 1.976 15.679 21.771 1.00 79.19 104 ILE A O 1
ATOM 868 N N . TYR A 1 105 ? 3.096 15.547 19.832 1.00 77.69 105 TYR A N 1
ATOM 869 C CA . TYR A 1 105 ? 4.405 15.307 20.448 1.00 77.69 105 TYR A CA 1
ATOM 870 C C . TYR A 1 105 ? 5.085 16.566 20.985 1.00 77.69 105 TYR A C 1
ATOM 872 O O . TYR A 1 105 ? 5.789 16.485 21.988 1.00 77.69 105 TYR A O 1
ATOM 880 N N . LYS A 1 106 ? 4.894 17.728 20.347 1.00 79.06 106 LYS A N 1
ATOM 881 C CA . LYS A 1 106 ? 5.464 19.001 20.829 1.00 79.06 106 LYS A CA 1
ATOM 882 C C . LYS A 1 106 ? 4.496 19.787 21.723 1.00 79.06 106 LYS A C 1
ATOM 884 O O . LYS A 1 106 ? 4.856 20.839 22.243 1.00 79.06 106 LYS A O 1
ATOM 889 N N . GLY A 1 107 ? 3.260 19.312 21.884 1.00 74.56 107 GLY A N 1
ATOM 890 C CA . GLY A 1 107 ? 2.232 19.965 22.688 1.00 74.56 107 GLY A CA 1
ATOM 891 C C . GLY A 1 107 ? 2.349 19.682 24.189 1.00 74.56 107 GLY A C 1
ATOM 892 O O . GLY A 1 107 ? 2.904 18.676 24.619 1.00 74.56 107 GLY A O 1
ATOM 893 N N . ASN A 1 108 ? 1.762 20.562 25.006 1.00 81.38 108 ASN A N 1
ATOM 894 C CA . ASN A 1 108 ? 1.543 20.307 26.431 1.00 81.38 108 ASN A CA 1
ATOM 895 C C . ASN A 1 108 ? 0.710 19.018 26.601 1.00 81.38 108 ASN A C 1
ATOM 897 O O . ASN A 1 108 ? -0.313 18.874 25.931 1.00 81.38 108 ASN A O 1
ATOM 901 N N . LYS A 1 109 ? 1.101 18.118 27.518 1.00 75.81 109 LYS A N 1
ATOM 902 C CA . LYS A 1 109 ? 0.392 16.858 27.828 1.00 75.81 109 LYS A CA 1
ATOM 903 C C . LYS A 1 109 ? -1.101 17.063 28.126 1.00 75.81 109 LYS A C 1
ATOM 905 O O . LYS A 1 109 ? -1.896 16.166 27.865 1.00 75.81 109 LYS A O 1
ATOM 910 N N . ALA A 1 110 ? -1.507 18.252 28.581 1.00 77.50 110 ALA A N 1
ATOM 911 C CA . ALA A 1 110 ? -2.915 18.627 28.739 1.00 77.50 110 ALA A CA 1
ATOM 912 C C . ALA A 1 110 ? -3.730 18.561 27.424 1.00 77.50 110 ALA A C 1
ATOM 914 O O . ALA A 1 110 ? -4.919 18.254 27.449 1.00 77.50 110 ALA A O 1
ATOM 915 N N . LYS A 1 111 ? -3.098 18.760 26.257 1.00 72.81 111 LYS A N 1
ATOM 916 C CA . LYS A 1 111 ? -3.724 18.599 24.929 1.00 72.81 111 LYS A CA 1
ATOM 917 C C . LYS A 1 111 ? -3.994 17.134 24.562 1.00 72.81 111 LYS A C 1
ATOM 919 O O . LYS A 1 111 ? -4.707 16.865 23.604 1.00 72.81 111 LYS A O 1
ATOM 924 N N . LEU A 1 112 ? -3.469 16.172 25.323 1.00 69.69 112 LEU A N 1
ATOM 925 C CA . LEU A 1 112 ? -3.807 14.762 25.138 1.00 69.69 112 LEU A CA 1
ATOM 926 C C . LEU A 1 112 ? -5.251 14.468 25.587 1.00 69.69 112 LEU A C 1
ATOM 928 O O . LEU A 1 112 ? -5.890 13.577 25.042 1.00 69.69 112 LEU A O 1
ATOM 932 N N . LEU A 1 113 ? -5.806 15.237 26.534 1.00 70.62 113 LEU A N 1
ATOM 933 C CA . LEU A 1 113 ? -7.197 15.070 26.981 1.00 70.62 113 LEU A CA 1
ATOM 934 C C . LEU A 1 113 ? -8.205 15.504 25.910 1.00 70.62 113 LEU A C 1
ATOM 936 O O . LEU A 1 113 ? -9.228 14.846 25.727 1.00 70.62 113 LEU A O 1
ATOM 940 N N . THR A 1 114 ? -7.893 16.541 25.125 1.00 71.19 114 THR A N 1
ATOM 941 C CA . THR A 1 114 ? -8.723 16.920 23.969 1.00 71.19 114 THR A CA 1
ATOM 942 C C . THR A 1 114 ? -8.650 15.887 22.838 1.00 71.19 114 THR A C 1
ATOM 944 O O . THR A 1 114 ? -9.534 15.852 21.981 1.00 71.19 114 THR A O 1
ATOM 947 N N . PHE A 1 115 ? -7.663 14.980 22.863 1.00 71.94 115 PHE A N 1
ATOM 948 C CA . PHE A 1 115 ? -7.508 13.919 21.870 1.00 71.94 115 PHE A CA 1
ATOM 949 C C . PHE A 1 115 ? -8.665 12.909 21.873 1.00 71.94 115 PHE A C 1
ATOM 951 O O . PHE A 1 115 ? -9.008 12.380 20.818 1.00 71.94 115 PHE A O 1
ATOM 958 N N . LEU A 1 116 ? -9.319 12.666 23.015 1.00 71.25 116 LEU A N 1
ATOM 959 C CA . LEU A 1 116 ? -10.479 11.764 23.078 1.00 71.25 116 LEU A CA 1
ATOM 960 C C . LEU A 1 116 ? -1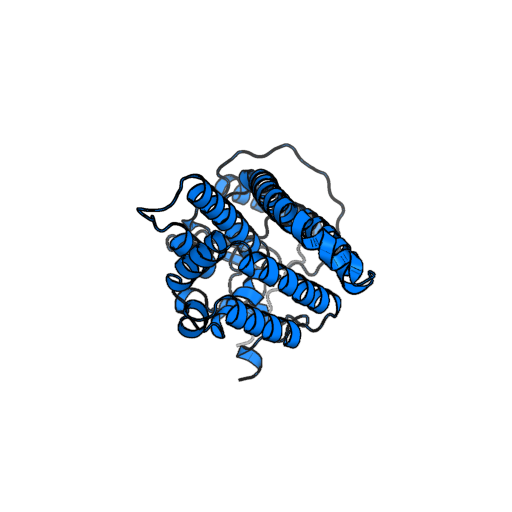1.653 12.284 22.235 1.00 71.25 116 LEU A C 1
ATOM 962 O O . LEU A 1 116 ? -12.253 11.525 21.473 1.00 71.25 116 LEU A O 1
ATOM 966 N N . SER A 1 117 ? -11.929 13.587 22.296 1.00 76.56 117 SER A N 1
ATOM 967 C CA . SER A 1 117 ? -12.923 14.237 21.431 1.00 76.56 117 SER A CA 1
ATOM 968 C C . SER A 1 117 ? -12.484 14.216 19.963 1.00 76.56 117 SER A C 1
ATOM 970 O O . SER A 1 117 ? -13.299 14.025 19.059 1.00 76.56 117 SER A O 1
ATOM 972 N N . ILE A 1 118 ? -11.175 14.336 19.720 1.00 81.19 118 ILE A N 1
ATOM 973 C CA . ILE A 1 118 ? -10.585 14.250 18.382 1.00 81.19 118 ILE A CA 1
ATOM 974 C C . ILE A 1 118 ? -10.679 12.826 17.818 1.00 81.19 118 ILE A C 1
ATOM 976 O O . ILE A 1 118 ? -10.852 12.691 16.616 1.00 81.19 118 ILE A O 1
ATOM 980 N N . ALA A 1 119 ? -10.658 11.758 18.621 1.00 80.88 119 ALA A N 1
ATOM 981 C CA . ALA A 1 119 ? -10.737 10.379 18.122 1.00 80.88 119 ALA A CA 1
ATOM 982 C C . ALA A 1 119 ? -12.007 10.113 17.288 1.00 80.88 119 ALA A C 1
ATOM 984 O O . ALA A 1 119 ? -11.950 9.469 16.235 1.00 80.88 119 ALA A O 1
ATOM 985 N N . TRP A 1 120 ? -13.149 10.671 17.703 1.00 83.19 120 TRP A N 1
ATOM 986 C CA . TRP A 1 120 ? -14.389 10.615 16.923 1.00 83.19 120 TRP A CA 1
ATOM 987 C C . TRP A 1 120 ? -14.294 11.408 15.616 1.00 83.19 120 TRP A C 1
ATOM 989 O O . TRP A 1 120 ? -14.767 10.944 14.574 1.00 83.19 120 TRP A O 1
ATOM 999 N N . ALA A 1 121 ? -13.652 12.578 15.650 1.00 87.94 121 ALA A N 1
ATOM 1000 C CA . ALA A 1 121 ? -13.385 13.371 14.456 1.00 87.94 121 ALA A CA 1
ATOM 1001 C C . ALA A 1 121 ? -12.406 12.655 13.510 1.00 87.94 121 ALA A C 1
ATOM 1003 O O . ALA A 1 121 ? -12.669 12.608 12.315 1.00 87.94 121 ALA A O 1
ATOM 1004 N N . ILE A 1 122 ? -11.354 12.011 14.031 1.00 86.69 122 ILE A N 1
ATOM 1005 C CA . ILE A 1 122 ? -10.382 11.214 13.268 1.00 86.69 122 ILE A CA 1
ATOM 1006 C C . ILE A 1 122 ? -11.106 10.122 12.499 1.00 86.69 122 ILE A C 1
ATOM 1008 O O . ILE A 1 122 ? -10.841 9.949 11.316 1.00 86.69 122 ILE A O 1
ATOM 1012 N N . LYS A 1 123 ? -12.062 9.425 13.126 1.00 89.25 123 LYS A N 1
ATOM 1013 C CA . LYS A 1 123 ? -12.875 8.439 12.414 1.00 89.25 123 LYS A CA 1
ATOM 1014 C C . LYS A 1 123 ? -13.620 9.077 11.242 1.00 89.25 123 LYS A C 1
ATOM 1016 O O . LYS A 1 123 ? -13.532 8.582 10.127 1.00 89.25 123 LYS A O 1
ATOM 1021 N N . ARG A 1 124 ? -14.328 10.190 11.449 1.00 90.94 124 ARG A N 1
ATOM 1022 C CA . ARG A 1 124 ? -15.045 10.871 10.351 1.00 90.94 124 ARG A CA 1
ATOM 1023 C C . ARG A 1 124 ? -14.096 11.334 9.241 1.00 90.94 124 ARG A C 1
ATOM 1025 O O . ARG A 1 124 ? -14.384 11.089 8.075 1.00 90.94 124 ARG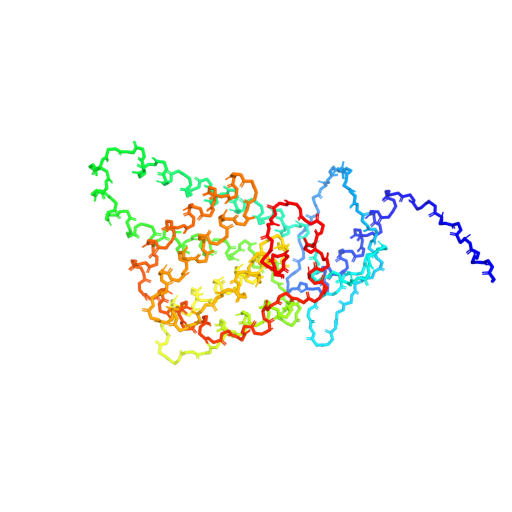 A O 1
ATOM 1032 N N . ILE A 1 125 ? -12.964 11.932 9.608 1.00 90.94 125 ILE A N 1
ATOM 1033 C CA . ILE A 1 125 ? -11.920 12.395 8.686 1.00 90.94 125 ILE A CA 1
ATOM 1034 C C . ILE A 1 125 ? -11.336 11.221 7.901 1.00 90.94 125 ILE A C 1
ATOM 1036 O O . ILE A 1 125 ? -11.178 11.327 6.693 1.00 90.94 125 ILE A O 1
ATOM 1040 N N . PHE A 1 126 ? -11.070 10.087 8.551 1.00 92.69 126 PHE A N 1
ATOM 1041 C CA . PHE A 1 126 ? -10.555 8.889 7.894 1.00 92.69 126 PHE A CA 1
ATOM 1042 C C . PHE A 1 126 ? -11.530 8.370 6.836 1.00 92.69 126 PHE A C 1
ATOM 1044 O O . PHE A 1 126 ? -11.136 8.181 5.691 1.00 92.69 126 PHE A O 1
ATOM 1051 N N . TYR A 1 127 ? -12.808 8.188 7.185 1.00 94.19 127 TYR A N 1
ATOM 1052 C CA . TYR A 1 127 ? -13.810 7.708 6.226 1.00 94.19 127 TYR A CA 1
ATOM 1053 C C . TYR A 1 127 ? -14.012 8.708 5.078 1.00 94.19 127 TYR A C 1
ATOM 1055 O O . TYR A 1 127 ? -14.064 8.298 3.922 1.00 94.19 127 TYR A O 1
ATOM 1063 N N . ALA A 1 128 ? -14.068 10.011 5.377 1.00 95.19 128 ALA A N 1
ATOM 1064 C CA . ALA A 1 128 ? -14.163 11.056 4.360 1.00 95.19 128 ALA A CA 1
ATOM 1065 C C . ALA A 1 128 ? -12.928 11.088 3.446 1.00 95.19 128 ALA A C 1
ATOM 1067 O O . ALA A 1 128 ? -13.070 11.229 2.234 1.00 95.19 128 ALA A O 1
ATOM 1068 N N . GLY A 1 129 ? -11.729 10.915 4.005 1.00 94.69 129 GLY A N 1
ATOM 1069 C CA . GLY A 1 129 ? -10.476 10.845 3.259 1.00 94.69 129 GLY A CA 1
ATOM 1070 C C . GLY A 1 129 ? -10.424 9.624 2.347 1.00 94.69 129 GLY A C 1
ATOM 1071 O O . GLY A 1 129 ? -10.151 9.771 1.161 1.00 94.69 129 GLY A O 1
ATOM 1072 N N . VAL A 1 130 ? -10.780 8.440 2.861 1.00 95.62 130 VAL A N 1
ATOM 1073 C CA . VAL A 1 130 ? -10.892 7.206 2.065 1.00 95.62 130 VAL A CA 1
ATOM 1074 C C . VAL A 1 130 ? -11.886 7.389 0.921 1.00 95.62 130 VAL A C 1
ATOM 1076 O O . VAL A 1 130 ? -11.540 7.108 -0.221 1.00 95.62 130 VAL A O 1
ATOM 1079 N N . TYR A 1 131 ? -13.083 7.914 1.195 1.00 96.88 131 TYR A N 1
ATOM 1080 C CA . TYR A 1 131 ? -14.082 8.187 0.160 1.00 96.88 131 TYR A CA 1
ATOM 1081 C C . TYR A 1 131 ? -13.575 9.189 -0.887 1.00 96.88 131 TYR A C 1
ATOM 1083 O O . TYR A 1 131 ? -13.681 8.947 -2.086 1.00 96.88 131 TYR A O 1
ATOM 1091 N N . THR A 1 132 ? -12.969 10.294 -0.446 1.00 95.50 132 THR A N 1
ATOM 1092 C CA . THR A 1 132 ? -12.430 11.331 -1.340 1.00 95.50 132 THR A CA 1
ATOM 1093 C C . THR A 1 132 ? -11.341 10.759 -2.240 1.00 95.50 132 THR A C 1
ATOM 1095 O O . THR A 1 132 ? -11.395 10.931 -3.456 1.00 95.50 132 THR A O 1
ATOM 1098 N N . PHE A 1 133 ? -10.381 10.025 -1.676 1.00 95.12 133 PHE A N 1
ATOM 1099 C CA . PHE A 1 133 ? -9.318 9.400 -2.459 1.00 95.12 133 PHE A CA 1
ATOM 1100 C C . PHE A 1 133 ? -9.865 8.342 -3.403 1.00 95.12 133 PHE A C 1
ATOM 1102 O O . PHE A 1 133 ? -9.471 8.322 -4.564 1.00 95.12 133 PHE A O 1
ATOM 1109 N N . TYR A 1 134 ? -10.812 7.520 -2.947 1.00 95.88 134 TYR A N 1
ATOM 1110 C CA . TYR A 1 134 ? -11.489 6.544 -3.793 1.00 95.88 134 TYR A CA 1
ATOM 1111 C C . TYR A 1 134 ? -12.119 7.215 -5.021 1.00 95.88 134 TYR A C 1
ATOM 1113 O O . TYR A 1 134 ? -11.885 6.777 -6.142 1.00 95.88 134 TYR A O 1
ATOM 1121 N N . ARG A 1 135 ? -12.839 8.329 -4.838 1.00 95.69 135 ARG A N 1
ATOM 1122 C CA . ARG A 1 135 ? -13.440 9.087 -5.947 1.00 95.69 135 ARG A CA 1
ATOM 1123 C C . ARG A 1 135 ? -12.402 9.678 -6.901 1.00 95.69 135 ARG A C 1
ATOM 1125 O O . ARG A 1 135 ? -12.641 9.702 -8.104 1.00 95.69 135 ARG A O 1
ATOM 1132 N N . LEU A 1 136 ? -11.249 10.118 -6.392 1.00 93.38 136 LEU A N 1
ATOM 1133 C CA . LEU A 1 136 ? -10.149 10.616 -7.227 1.00 93.38 136 LEU A CA 1
ATOM 1134 C C . LEU A 1 136 ? -9.513 9.506 -8.073 1.00 93.38 136 LEU A C 1
ATOM 1136 O O . LEU A 1 136 ? -9.162 9.747 -9.230 1.00 93.38 136 LEU A O 1
ATOM 1140 N N . ILE A 1 137 ? -9.369 8.302 -7.510 1.00 93.00 137 ILE A N 1
ATOM 1141 C CA . ILE A 1 137 ? -8.744 7.173 -8.208 1.00 93.00 137 ILE A CA 1
ATOM 1142 C C . ILE A 1 137 ? -9.713 6.357 -9.064 1.00 93.00 137 ILE A C 1
ATOM 1144 O O . ILE A 1 137 ? -9.273 5.580 -9.904 1.00 93.00 137 ILE A O 1
ATOM 1148 N N . GLU A 1 138 ? -11.023 6.522 -8.882 1.00 93.00 138 GLU A N 1
ATOM 1149 C CA . GLU A 1 138 ? -12.044 5.695 -9.530 1.00 93.00 138 GLU A CA 1
ATOM 1150 C C . GLU A 1 138 ? -11.949 5.709 -11.060 1.00 93.00 138 GLU A C 1
ATOM 1152 O O . GLU A 1 138 ? -12.106 4.670 -11.695 1.00 93.00 138 GLU A O 1
ATOM 1157 N N . ARG A 1 139 ? -11.601 6.853 -11.655 1.00 90.56 139 ARG A N 1
ATOM 1158 C CA . ARG A 1 139 ? -11.393 6.985 -13.109 1.00 90.56 139 ARG A CA 1
ATOM 1159 C C . ARG A 1 139 ? -10.181 6.217 -13.649 1.00 90.56 139 ARG A C 1
ATOM 1161 O O . ARG A 1 139 ? -10.014 6.101 -14.858 1.00 90.56 139 ARG A O 1
ATOM 1168 N N . PHE A 1 140 ? -9.305 5.761 -12.761 1.00 91.56 140 PHE A N 1
ATOM 1169 C CA . PHE A 1 140 ? -8.071 5.064 -13.098 1.00 91.56 140 PHE A CA 1
ATOM 1170 C C . PHE A 1 140 ? -8.155 3.560 -12.866 1.00 91.56 140 PHE A C 1
ATOM 1172 O O . PHE A 1 140 ? -7.179 2.865 -13.127 1.00 91.56 140 PHE A O 1
ATOM 1179 N N . LYS A 1 141 ? -9.298 3.054 -12.388 1.00 92.88 141 LYS A N 1
ATOM 1180 C CA . LYS A 1 141 ? -9.499 1.624 -12.164 1.00 92.88 141 LYS A CA 1
ATOM 1181 C C . LYS A 1 141 ? -9.176 0.823 -13.420 1.00 92.88 141 LYS A C 1
ATOM 1183 O O . LYS A 1 141 ? -9.541 1.195 -14.538 1.00 92.88 141 LYS A O 1
ATOM 1188 N N . ILE A 1 142 ? -8.499 -0.292 -13.189 1.00 94.31 142 ILE A N 1
ATOM 1189 C CA . ILE A 1 142 ? -8.192 -1.287 -14.204 1.00 94.31 142 ILE A CA 1
ATOM 1190 C C . ILE A 1 142 ? -8.915 -2.579 -13.861 1.00 94.31 142 ILE A C 1
ATOM 1192 O O . ILE A 1 142 ? -9.199 -2.867 -12.696 1.00 94.31 142 ILE A O 1
ATOM 1196 N N . LYS A 1 143 ? -9.172 -3.387 -14.888 1.00 96.06 143 LYS A N 1
ATOM 1197 C CA . LYS A 1 143 ? -9.806 -4.693 -14.710 1.00 96.06 143 LYS A CA 1
ATOM 1198 C C . LYS A 1 143 ? -8.979 -5.550 -13.740 1.00 96.06 143 LYS A C 1
ATOM 1200 O O . LYS A 1 143 ? -7.761 -5.615 -13.914 1.00 96.06 143 LYS A O 1
ATOM 1205 N N . PRO A 1 144 ? -9.597 -6.304 -12.810 1.00 97.31 144 PRO A N 1
ATOM 1206 C CA . PRO A 1 144 ? -8.857 -7.076 -11.810 1.00 97.31 144 PRO A CA 1
ATOM 1207 C C . PRO A 1 144 ? -7.832 -8.058 -12.387 1.00 97.31 144 PRO A C 1
ATOM 1209 O O . PRO A 1 144 ? -6.781 -8.271 -11.793 1.00 97.31 144 PRO A O 1
ATOM 1212 N N . ILE A 1 145 ? -8.093 -8.627 -13.569 1.00 97.44 145 ILE A N 1
ATOM 1213 C CA . ILE A 1 145 ? -7.147 -9.519 -14.256 1.00 97.44 145 ILE A CA 1
ATOM 1214 C C . ILE A 1 145 ? -5.837 -8.814 -14.647 1.00 97.44 145 ILE A C 1
ATOM 1216 O O . ILE A 1 145 ? -4.825 -9.480 -14.817 1.00 97.44 145 ILE A O 1
ATOM 1220 N N . ARG A 1 146 ? -5.827 -7.482 -14.773 1.00 96.81 146 ARG A N 1
ATOM 1221 C CA . ARG A 1 146 ? -4.661 -6.686 -15.189 1.00 96.81 146 ARG A CA 1
ATOM 1222 C C . ARG A 1 146 ? -3.720 -6.321 -14.048 1.00 96.81 146 ARG A C 1
ATOM 1224 O O . ARG A 1 146 ? -2.601 -5.916 -14.328 1.00 96.81 146 ARG A O 1
ATOM 1231 N N . TYR A 1 147 ? -4.125 -6.512 -12.795 1.00 97.62 147 TYR A N 1
ATOM 1232 C CA . TYR A 1 147 ? -3.207 -6.383 -11.666 1.00 97.62 147 TYR A CA 1
ATOM 1233 C C . TYR A 1 147 ? -2.108 -7.448 -11.730 1.00 97.62 147 TYR A C 1
ATOM 1235 O O . TYR A 1 147 ? -2.345 -8.594 -12.140 1.00 97.62 147 TYR A O 1
ATOM 1243 N N . CYS A 1 148 ? -0.909 -7.109 -11.261 1.00 97.25 148 CYS A N 1
ATOM 1244 C CA . CYS A 1 148 ? 0.142 -8.104 -11.098 1.00 97.25 148 CYS A CA 1
ATOM 1245 C C . CYS A 1 148 ? -0.281 -9.182 -10.076 1.00 97.25 148 CYS A C 1
ATOM 1247 O O . CYS A 1 148 ? -1.239 -9.016 -9.316 1.00 97.25 148 CYS A O 1
ATOM 1249 N N . GLN A 1 149 ? 0.402 -10.330 -10.068 1.00 97.88 149 GLN A N 1
ATOM 1250 C CA . GLN A 1 149 ? -0.005 -11.493 -9.266 1.00 97.88 149 GLN A CA 1
ATOM 1251 C C . GLN A 1 149 ? -0.200 -11.166 -7.774 1.00 97.88 149 GLN A C 1
ATOM 1253 O O . GLN A 1 149 ? -1.239 -11.510 -7.206 1.00 97.88 149 GLN A O 1
ATOM 1258 N N . ALA A 1 150 ? 0.751 -10.451 -7.167 1.00 98.19 150 ALA A N 1
ATOM 1259 C CA . ALA A 1 150 ? 0.684 -10.064 -5.760 1.00 98.19 150 ALA A CA 1
ATOM 1260 C C . ALA A 1 150 ? -0.550 -9.197 -5.456 1.00 98.19 150 ALA A C 1
ATOM 1262 O O . ALA A 1 150 ? -1.228 -9.388 -4.445 1.00 98.19 150 ALA A O 1
ATOM 1263 N N . ILE A 1 151 ? -0.879 -8.268 -6.356 1.00 98.25 151 ILE A N 1
ATOM 1264 C CA . ILE A 1 151 ? -2.001 -7.346 -6.174 1.00 98.25 151 ILE A CA 1
ATOM 1265 C C . ILE A 1 151 ? -3.339 -8.013 -6.483 1.00 98.25 151 ILE A C 1
ATOM 1267 O O . ILE A 1 151 ? -4.321 -7.743 -5.796 1.00 98.25 151 ILE A O 1
ATOM 1271 N N . ARG A 1 152 ? -3.394 -8.970 -7.415 1.00 98.25 152 ARG A N 1
ATOM 1272 C CA . ARG A 1 152 ? -4.585 -9.816 -7.597 1.00 98.25 152 ARG A CA 1
ATOM 1273 C C . ARG A 1 152 ? -4.901 -10.652 -6.381 1.00 98.25 152 ARG A C 1
ATOM 1275 O O . ARG A 1 152 ? -6.071 -10.795 -6.041 1.00 98.25 152 ARG A O 1
ATOM 1282 N N . GLU A 1 153 ? -3.883 -11.196 -5.731 1.00 98.62 153 GLU A N 1
ATOM 1283 C CA . GLU A 1 153 ? -4.081 -11.965 -4.511 1.00 98.62 153 GLU A CA 1
ATOM 1284 C C . GLU A 1 153 ? -4.637 -11.078 -3.385 1.00 98.62 153 GLU A C 1
ATOM 1286 O O . GLU A 1 153 ? -5.606 -11.451 -2.718 1.00 98.62 153 GLU A O 1
ATOM 1291 N N . LEU A 1 154 ? -4.120 -9.853 -3.251 1.00 98.50 154 LEU A N 1
ATOM 1292 C CA . LEU A 1 154 ? -4.683 -8.850 -2.349 1.00 98.50 154 LEU A CA 1
ATOM 1293 C C . LEU A 1 154 ? -6.140 -8.511 -2.714 1.00 98.50 154 LEU A C 1
ATOM 1295 O O . LEU A 1 154 ? -7.024 -8.555 -1.854 1.00 98.50 154 LEU A O 1
ATOM 1299 N N . TYR A 1 155 ? -6.413 -8.234 -3.991 1.00 98.56 155 TYR A N 1
ATOM 1300 C CA . TYR A 1 155 ? -7.753 -7.947 -4.505 1.00 98.56 155 TYR A CA 1
ATOM 1301 C C . TYR A 1 155 ? -8.727 -9.092 -4.202 1.00 98.56 155 TYR A C 1
ATOM 1303 O O . TYR A 1 155 ? -9.844 -8.850 -3.733 1.00 98.56 155 TYR A O 1
ATOM 1311 N N . ARG A 1 156 ? -8.306 -10.343 -4.424 1.00 98.62 156 ARG A N 1
ATOM 1312 C CA . ARG A 1 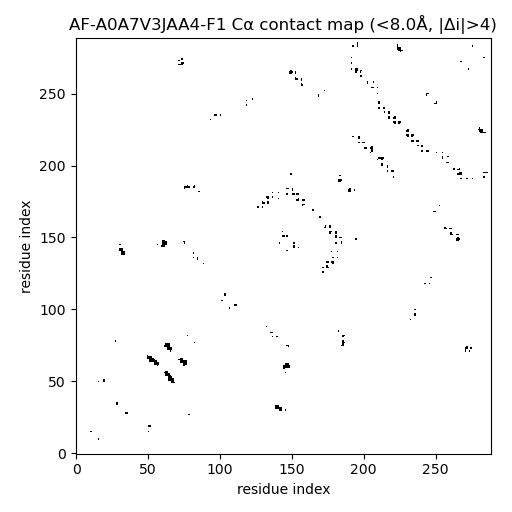156 ? -9.074 -11.559 -4.134 1.00 98.62 156 ARG A CA 1
ATOM 1313 C C . ARG A 1 156 ? -9.411 -11.644 -2.650 1.00 98.62 156 ARG A C 1
ATOM 1315 O O . ARG A 1 156 ? -10.586 -11.776 -2.318 1.00 98.62 156 ARG A O 1
ATOM 1322 N N . ALA A 1 157 ? -8.419 -11.521 -1.767 1.00 98.56 157 ALA A N 1
ATOM 1323 C CA . ALA A 1 157 ? -8.612 -11.596 -0.317 1.00 98.56 157 ALA A CA 1
ATOM 1324 C C . ALA A 1 157 ? -9.576 -10.514 0.198 1.00 98.56 157 ALA A C 1
ATOM 1326 O O . ALA A 1 157 ? -10.464 -10.777 1.020 1.00 98.56 157 ALA A O 1
ATOM 1327 N N . PHE A 1 158 ? -9.462 -9.298 -0.342 1.00 98.44 158 PHE A N 1
ATOM 1328 C CA . PHE A 1 158 ? -10.422 -8.240 -0.068 1.00 98.44 158 PHE A CA 1
ATOM 1329 C C . PHE A 1 158 ? -11.815 -8.588 -0.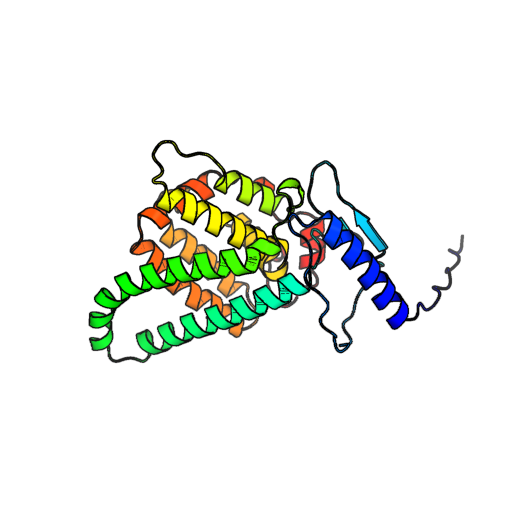580 1.00 98.44 158 PHE A C 1
ATOM 1331 O O . PHE A 1 158 ? -12.767 -8.290 0.125 1.00 98.44 158 PHE A O 1
ATOM 1338 N N . SER A 1 159 ? -11.959 -9.220 -1.745 1.00 98.38 159 SER A N 1
ATOM 1339 C CA . SER A 1 159 ? -13.244 -9.434 -2.430 1.00 98.38 159 SER A CA 1
ATOM 1340 C C . SER A 1 159 ? -14.109 -10.569 -1.878 1.00 98.38 159 SER A C 1
ATOM 1342 O O . SER A 1 159 ? -15.281 -10.636 -2.237 1.00 98.38 159 SER A O 1
ATOM 1344 N N . ILE A 1 160 ? -13.584 -11.414 -0.986 1.00 98.25 160 ILE A N 1
ATOM 1345 C CA . ILE A 1 160 ? -14.348 -12.504 -0.353 1.00 98.25 160 ILE A CA 1
ATOM 1346 C C . ILE A 1 160 ? -15.632 -11.960 0.300 1.00 98.25 160 ILE A C 1
ATOM 1348 O O . ILE A 1 160 ? -15.612 -10.966 1.032 1.00 98.25 160 ILE A O 1
ATOM 1352 N N . GLU A 1 161 ? -16.773 -12.593 0.036 1.00 96.94 161 GLU A N 1
ATOM 1353 C CA . GLU A 1 161 ? -18.040 -12.186 0.643 1.00 96.94 161 GLU A CA 1
ATOM 1354 C C . GLU A 1 161 ? -18.149 -12.635 2.101 1.00 96.94 161 GLU A C 1
ATOM 1356 O O . GLU A 1 161 ? -17.676 -13.701 2.492 1.00 96.94 161 GLU A O 1
ATOM 1361 N N . ARG A 1 162 ? -18.783 -11.796 2.924 1.00 96.19 162 ARG A N 1
ATOM 1362 C CA . ARG A 1 162 ? -18.893 -11.976 4.375 1.00 96.19 162 ARG A CA 1
ATOM 1363 C C . ARG A 1 162 ? -20.361 -11.851 4.766 1.00 96.19 162 ARG A C 1
ATOM 1365 O O . ARG A 1 162 ? -20.935 -10.775 4.622 1.00 96.19 162 ARG A O 1
ATOM 1372 N N . LYS A 1 163 ? -20.961 -12.949 5.242 1.00 94.38 163 LYS A N 1
ATOM 1373 C CA . LYS A 1 163 ? -22.413 -13.049 5.500 1.00 94.38 163 LYS A CA 1
ATOM 1374 C C . LYS A 1 163 ? -22.924 -11.999 6.496 1.00 94.38 163 LYS A C 1
ATOM 1376 O O . LYS A 1 163 ? -23.955 -11.388 6.253 1.00 94.38 163 LYS A O 1
ATOM 1381 N N . ASP A 1 164 ? -22.160 -11.728 7.553 1.00 94.75 164 ASP A N 1
ATOM 1382 C CA . ASP A 1 164 ? -22.571 -10.828 8.645 1.00 94.75 164 ASP A CA 1
ATOM 1383 C C . ASP A 1 164 ? -21.998 -9.403 8.518 1.00 94.75 164 ASP A C 1
ATOM 1385 O O . ASP A 1 164 ? -21.953 -8.628 9.482 1.00 94.75 164 ASP A O 1
ATOM 1389 N N . GLU A 1 165 ? -21.489 -9.042 7.339 1.00 96.62 165 GLU A N 1
ATOM 1390 C CA . GLU A 1 165 ? -20.856 -7.746 7.132 1.00 96.62 165 GLU A CA 1
ATOM 1391 C C . GLU A 1 165 ? -21.895 -6.641 6.926 1.00 96.62 165 GLU A C 1
ATOM 1393 O O . GLU A 1 165 ? -22.697 -6.649 5.994 1.00 96.62 165 GLU A O 1
ATOM 1398 N N . LYS A 1 166 ? -21.854 -5.627 7.797 1.00 96.94 166 LYS A N 1
ATOM 1399 C CA . LYS A 1 166 ? -22.729 -4.455 7.677 1.00 96.94 166 LYS A CA 1
ATOM 1400 C C . LYS A 1 166 ? -22.436 -3.697 6.372 1.00 96.94 166 LYS A C 1
ATOM 1402 O O . LYS A 1 166 ? -21.256 -3.500 6.070 1.00 96.94 166 LYS A O 1
ATOM 1407 N N . PRO A 1 167 ? -23.449 -3.130 5.684 1.00 97.38 167 PRO A N 1
ATOM 1408 C CA . PRO A 1 167 ? -23.261 -2.437 4.404 1.00 97.38 167 PRO A CA 1
ATOM 1409 C C . PRO A 1 167 ? -22.160 -1.367 4.417 1.00 97.38 167 PRO A C 1
ATOM 1411 O O . PRO A 1 167 ? -21.302 -1.358 3.544 1.00 97.38 167 PRO A O 1
ATOM 1414 N N . LYS A 1 168 ? -22.101 -0.535 5.467 1.00 95.75 168 LYS A N 1
ATOM 1415 C CA . LYS A 1 168 ? -21.060 0.503 5.615 1.00 95.75 168 LYS A CA 1
ATOM 1416 C C . LYS A 1 168 ? -19.636 -0.059 5.719 1.00 95.75 168 LYS A C 1
ATOM 1418 O O . LYS A 1 168 ? -18.685 0.603 5.322 1.00 95.75 168 LYS A O 1
ATOM 1423 N N . ILE A 1 169 ? -19.473 -1.252 6.296 1.00 96.12 169 ILE A N 1
ATOM 1424 C CA . ILE A 1 169 ? -18.164 -1.914 6.397 1.00 96.12 169 ILE A CA 1
ATOM 1425 C C . ILE A 1 169 ? -17.802 -2.557 5.058 1.00 96.12 169 ILE A C 1
ATOM 1427 O O . ILE A 1 169 ? -16.667 -2.405 4.623 1.00 96.12 169 ILE A O 1
ATOM 1431 N N . LYS A 1 170 ? -18.773 -3.177 4.371 1.00 97.50 170 LYS A N 1
ATOM 1432 C CA . LYS A 1 170 ? -18.600 -3.687 3.002 1.00 97.50 170 LYS A CA 1
ATOM 1433 C C . LYS A 1 170 ? -18.150 -2.579 2.046 1.00 97.50 170 LYS A C 1
ATOM 1435 O O . LYS A 1 170 ? -17.196 -2.765 1.299 1.00 97.50 170 LYS A O 1
ATOM 1440 N N . GLU A 1 171 ? -18.795 -1.417 2.108 1.00 97.69 171 GLU A N 1
ATOM 1441 C CA . GLU A 1 171 ? -18.438 -0.241 1.307 1.00 97.69 171 GLU A CA 1
ATOM 1442 C C . GLU A 1 171 ? -17.013 0.242 1.615 1.00 97.69 171 GLU A C 1
ATOM 1444 O O . GLU A 1 171 ? -16.196 0.374 0.704 1.00 97.69 171 GLU A O 1
ATOM 1449 N N . LEU A 1 172 ? -16.674 0.420 2.899 1.00 97.25 172 LEU A N 1
ATOM 1450 C CA . LEU A 1 172 ? -15.316 0.784 3.312 1.00 97.25 172 LEU A CA 1
ATOM 1451 C C . LEU A 1 172 ? -14.279 -0.229 2.812 1.00 97.25 172 LEU A C 1
ATOM 1453 O O . LEU A 1 172 ? -13.231 0.167 2.306 1.00 97.25 172 LEU A O 1
ATOM 1457 N N . ARG A 1 173 ? -14.568 -1.527 2.938 1.00 98.00 173 ARG A N 1
ATOM 1458 C CA . ARG A 1 173 ? -13.693 -2.611 2.488 1.00 98.00 173 ARG A CA 1
ATOM 1459 C C . ARG A 1 173 ? -13.432 -2.536 0.988 1.00 98.00 173 ARG A C 1
ATOM 1461 O O . ARG A 1 173 ? -12.289 -2.698 0.575 1.00 98.00 173 ARG A O 1
ATOM 1468 N N . ILE A 1 174 ? -14.466 -2.277 0.186 1.00 97.88 174 ILE A N 1
ATOM 1469 C CA . ILE A 1 174 ? -14.339 -2.104 -1.266 1.00 97.88 174 ILE A CA 1
ATOM 1470 C C . ILE A 1 174 ? -13.482 -0.874 -1.580 1.00 97.88 174 ILE A C 1
ATOM 1472 O O . ILE A 1 174 ? -12.544 -0.982 -2.360 1.00 97.88 174 ILE A O 1
ATOM 1476 N N . MET A 1 175 ? -13.731 0.272 -0.939 1.00 97.88 175 MET A N 1
ATOM 1477 C CA . MET A 1 175 ? -12.920 1.474 -1.170 1.00 97.88 175 MET A CA 1
ATOM 1478 C C . MET A 1 175 ? -11.447 1.256 -0.805 1.00 97.88 175 MET A C 1
ATOM 1480 O O . MET A 1 175 ? -10.560 1.641 -1.564 1.00 97.88 175 MET A O 1
ATOM 1484 N N . LEU A 1 176 ? -11.178 0.600 0.329 1.00 97.56 176 LEU A N 1
ATOM 1485 C CA . LEU A 1 176 ? -9.820 0.260 0.753 1.00 97.56 176 LEU A CA 1
ATOM 1486 C C . LEU A 1 176 ? -9.153 -0.740 -0.195 1.00 97.56 176 LEU A C 1
ATOM 1488 O O . LEU A 1 176 ? -7.979 -0.557 -0.502 1.00 97.56 176 LEU A O 1
ATOM 1492 N N . ARG A 1 177 ? -9.889 -1.743 -0.698 1.00 98.00 177 ARG A N 1
ATOM 1493 C CA . ARG A 1 177 ? -9.400 -2.670 -1.731 1.00 98.00 177 ARG A CA 1
ATOM 1494 C C . ARG A 1 177 ? -8.883 -1.898 -2.935 1.00 98.00 177 ARG A C 1
ATOM 1496 O O . ARG A 1 177 ? -7.732 -2.085 -3.313 1.00 98.00 177 ARG A O 1
ATOM 1503 N N . GLU A 1 178 ? -9.724 -1.044 -3.514 1.00 97.06 178 GLU A N 1
ATOM 1504 C CA . GLU A 1 178 ? -9.374 -0.286 -4.718 1.00 97.06 178 GLU A CA 1
ATOM 1505 C C . GLU A 1 178 ? -8.181 0.635 -4.457 1.00 97.06 178 GLU A C 1
ATOM 1507 O O . GLU A 1 178 ? -7.219 0.617 -5.215 1.00 97.06 178 GLU A O 1
ATOM 1512 N N . LEU A 1 179 ? -8.188 1.378 -3.345 1.00 96.31 179 LEU A N 1
ATOM 1513 C CA . LEU A 1 179 ? -7.081 2.266 -2.987 1.00 96.31 179 LEU A CA 1
ATOM 1514 C C . LEU A 1 179 ? -5.764 1.511 -2.828 1.00 96.31 179 LEU A C 1
ATOM 1516 O O . LEU A 1 179 ? -4.766 1.900 -3.427 1.00 96.31 179 LEU A O 1
ATOM 1520 N N . MET A 1 180 ? -5.749 0.429 -2.049 1.00 96.81 180 MET A N 1
ATOM 1521 C CA . MET A 1 180 ? -4.529 -0.341 -1.812 1.00 96.81 180 MET A CA 1
ATOM 1522 C C . MET A 1 180 ? -4.022 -1.001 -3.094 1.00 96.81 180 MET A C 1
ATOM 1524 O O . MET A 1 180 ? -2.829 -0.918 -3.375 1.00 96.81 180 MET A O 1
ATOM 1528 N N . CYS A 1 181 ? -4.909 -1.613 -3.885 1.00 97.31 181 CYS A N 1
ATOM 1529 C CA . CYS A 1 181 ? -4.512 -2.269 -5.129 1.00 97.31 181 CYS A CA 1
ATOM 1530 C C . CYS A 1 181 ? -3.960 -1.258 -6.133 1.00 97.31 181 CYS A C 1
ATOM 1532 O O . CYS A 1 181 ? -2.911 -1.493 -6.715 1.00 97.31 181 CYS A O 1
ATOM 1534 N N . MET A 1 182 ? -4.609 -0.105 -6.286 1.00 95.12 182 MET A N 1
ATOM 1535 C CA . MET A 1 182 ? -4.166 0.937 -7.208 1.00 95.12 182 MET A CA 1
ATOM 1536 C C . MET A 1 182 ? -2.844 1.583 -6.772 1.00 95.12 182 MET A C 1
ATOM 1538 O O . MET A 1 182 ? -1.959 1.775 -7.601 1.00 95.12 182 MET A O 1
ATOM 1542 N N . ILE A 1 183 ? -2.667 1.872 -5.477 1.00 94.69 183 ILE A N 1
ATOM 1543 C CA . ILE A 1 183 ? -1.394 2.393 -4.953 1.00 94.69 183 ILE A CA 1
ATOM 1544 C C . ILE A 1 183 ? -0.261 1.419 -5.258 1.00 94.69 183 ILE A C 1
ATOM 1546 O O . ILE A 1 183 ? 0.765 1.819 -5.797 1.00 94.69 183 ILE A O 1
ATOM 1550 N N . LEU A 1 184 ? -0.446 0.146 -4.914 1.00 96.38 184 LEU A N 1
ATOM 1551 C CA . LEU A 1 184 ? 0.608 -0.844 -5.063 1.00 96.38 184 LEU A CA 1
ATOM 1552 C C . LEU A 1 184 ? 0.825 -1.253 -6.524 1.00 96.38 184 LEU A C 1
ATOM 1554 O O . LEU A 1 184 ? 1.942 -1.585 -6.878 1.00 96.38 184 LEU A O 1
ATOM 1558 N N . GLU A 1 185 ? -0.188 -1.232 -7.387 1.00 95.94 185 GLU A N 1
ATOM 1559 C CA . GLU A 1 185 ? -0.010 -1.595 -8.797 1.00 95.94 185 GLU A CA 1
ATOM 1560 C C . GLU A 1 185 ? 0.858 -0.579 -9.543 1.00 95.94 185 GLU A C 1
ATOM 1562 O O . GLU A 1 185 ? 1.765 -0.964 -10.279 1.00 95.94 185 GLU A O 1
ATOM 1567 N N . PHE A 1 186 ? 0.587 0.711 -9.342 1.00 93.69 186 PHE A N 1
ATOM 1568 C CA . PHE A 1 186 ? 1.202 1.780 -10.128 1.00 93.69 186 PHE A CA 1
ATOM 1569 C C . PHE A 1 186 ? 2.391 2.458 -9.438 1.00 93.69 186 PHE A C 1
ATOM 1571 O O . PHE A 1 186 ? 3.112 3.212 -10.089 1.00 93.69 186 PHE A O 1
ATOM 1578 N N . ASP A 1 187 ? 2.615 2.212 -8.144 1.00 94.00 187 ASP A N 1
ATOM 1579 C CA . ASP A 1 187 ? 3.789 2.701 -7.423 1.00 94.00 187 ASP A CA 1
ATOM 1580 C C . ASP A 1 187 ? 4.695 1.544 -6.991 1.00 94.00 187 ASP A C 1
ATOM 1582 O O . ASP A 1 187 ? 4.593 0.977 -5.897 1.00 94.00 187 ASP A O 1
ATOM 1586 N N . ASN A 1 188 ? 5.636 1.211 -7.871 1.00 94.12 188 ASN A N 1
ATOM 1587 C CA . ASN A 1 188 ? 6.528 0.068 -7.698 1.00 94.12 188 ASN A CA 1
ATOM 1588 C C . ASN A 1 188 ? 7.450 0.207 -6.485 1.00 94.12 188 ASN A C 1
ATOM 1590 O O . ASN A 1 188 ? 7.819 -0.797 -5.874 1.00 94.12 188 ASN A O 1
ATOM 1594 N N . ALA A 1 189 ? 7.775 1.438 -6.077 1.00 93.56 189 ALA A N 1
ATOM 1595 C CA . ALA A 1 189 ? 8.557 1.669 -4.871 1.00 93.56 189 ALA A CA 1
ATOM 1596 C C . ALA A 1 189 ? 7.810 1.167 -3.625 1.00 93.56 189 ALA A C 1
ATOM 1598 O O . ALA A 1 189 ? 8.428 0.559 -2.748 1.00 93.56 189 ALA A O 1
ATOM 1599 N N . TYR A 1 190 ? 6.493 1.375 -3.558 1.00 95.19 190 TYR A N 1
ATOM 1600 C CA . TYR A 1 190 ? 5.659 0.846 -2.477 1.00 95.19 190 TYR A CA 1
ATOM 1601 C C . TYR A 1 190 ? 5.335 -0.634 -2.678 1.00 95.19 190 TYR A C 1
ATOM 1603 O O . TYR A 1 190 ? 5.340 -1.379 -1.699 1.00 95.19 190 TYR A O 1
ATOM 1611 N N . ARG A 1 191 ? 5.119 -1.083 -3.922 1.00 97.19 191 ARG A N 1
ATOM 1612 C CA . ARG A 1 191 ? 4.871 -2.497 -4.238 1.00 97.19 191 ARG A CA 1
ATOM 1613 C C . ARG A 1 191 ? 5.991 -3.400 -3.754 1.00 97.19 191 ARG A C 1
ATOM 1615 O O . ARG A 1 191 ? 5.733 -4.335 -3.004 1.00 97.19 191 ARG A O 1
ATOM 1622 N N . PHE A 1 192 ? 7.232 -3.097 -4.131 1.00 97.81 192 PHE A N 1
ATOM 1623 C CA . PHE A 1 192 ? 8.371 -3.945 -3.792 1.00 97.81 192 PHE A CA 1
ATOM 1624 C C . PHE A 1 192 ? 8.620 -3.991 -2.283 1.00 97.81 192 PHE A C 1
ATOM 1626 O O . PHE A 1 192 ? 8.894 -5.059 -1.747 1.00 97.81 192 PHE A O 1
ATOM 1633 N N . ARG A 1 193 ? 8.442 -2.865 -1.578 1.00 98.00 193 ARG A N 1
ATOM 1634 C CA . ARG A 1 193 ? 8.500 -2.822 -0.106 1.00 98.00 193 ARG A CA 1
ATOM 1635 C C . ARG A 1 193 ? 7.385 -3.644 0.529 1.00 98.00 193 ARG A C 1
ATOM 1637 O O . ARG A 1 193 ? 7.630 -4.364 1.486 1.00 98.00 193 ARG A O 1
ATOM 1644 N N . PHE A 1 194 ? 6.166 -3.555 0.000 1.00 98.12 194 PHE A N 1
ATOM 1645 C CA . PHE A 1 194 ? 5.054 -4.376 0.464 1.00 98.12 194 PHE A CA 1
ATOM 1646 C C . PHE A 1 194 ? 5.369 -5.866 0.296 1.00 98.12 194 PHE A C 1
ATOM 1648 O O . PHE A 1 194 ? 5.295 -6.597 1.276 1.00 98.12 194 PHE A O 1
ATOM 1655 N N . GLN A 1 195 ? 5.783 -6.310 -0.893 1.00 98.38 195 GLN A N 1
ATOM 1656 C CA . GLN A 1 195 ? 6.115 -7.717 -1.149 1.00 98.38 195 GLN A CA 1
ATOM 1657 C C . GLN A 1 195 ? 7.260 -8.213 -0.246 1.00 98.38 195 GLN A C 1
ATOM 1659 O O . GLN A 1 195 ? 7.140 -9.279 0.353 1.00 98.38 195 GLN A O 1
ATOM 1664 N N . ASP A 1 196 ? 8.317 -7.412 -0.071 1.00 98.50 196 ASP A N 1
ATOM 1665 C CA . ASP A 1 196 ? 9.449 -7.708 0.822 1.00 98.50 196 ASP A CA 1
ATOM 1666 C C . ASP A 1 196 ? 9.034 -7.809 2.303 1.00 98.50 196 ASP A C 1
ATOM 1668 O O . ASP A 1 196 ? 9.496 -8.688 3.026 1.00 98.50 196 ASP A O 1
ATOM 1672 N N . LEU A 1 197 ? 8.114 -6.958 2.769 1.00 98.31 197 LEU A N 1
ATOM 1673 C CA . LEU A 1 197 ? 7.566 -7.045 4.128 1.00 98.31 197 LEU A CA 1
ATOM 1674 C C . LEU A 1 197 ? 6.614 -8.233 4.303 1.00 98.31 197 LEU A C 1
ATOM 1676 O O . LEU A 1 197 ? 6.540 -8.801 5.392 1.00 98.31 197 LEU A O 1
ATOM 1680 N N . MET A 1 198 ? 5.891 -8.623 3.253 1.00 98.06 198 MET A N 1
ATOM 1681 C CA . MET A 1 198 ? 5.004 -9.785 3.292 1.00 98.06 198 MET A CA 1
ATOM 1682 C C . MET A 1 198 ? 5.777 -11.108 3.386 1.00 98.06 198 MET A C 1
ATOM 1684 O O . MET A 1 198 ? 5.233 -12.071 3.922 1.00 98.06 198 MET A O 1
ATOM 1688 N N . GLU A 1 199 ? 7.047 -11.154 2.963 1.00 97.25 199 GLU A N 1
ATOM 1689 C CA . GLU A 1 199 ? 7.944 -12.291 3.239 1.00 97.25 199 GLU A CA 1
ATOM 1690 C C . GLU A 1 199 ? 8.256 -12.446 4.735 1.00 97.25 199 GLU A C 1
ATOM 1692 O O . GLU A 1 199 ? 8.478 -13.558 5.210 1.00 97.25 199 GLU A O 1
ATOM 1697 N N . GLU A 1 200 ? 8.227 -11.346 5.489 1.00 98.12 200 GLU A N 1
ATOM 1698 C CA . GLU A 1 200 ? 8.444 -11.342 6.937 1.00 98.12 200 GLU A CA 1
ATOM 1699 C C . GLU A 1 200 ? 7.140 -11.518 7.728 1.00 98.12 200 GLU A C 1
ATOM 1701 O O . GLU A 1 200 ? 7.184 -11.648 8.951 1.00 98.12 200 GLU A O 1
ATOM 1706 N N . PHE A 1 201 ? 5.974 -11.485 7.078 1.00 98.44 201 PHE A N 1
ATOM 1707 C CA . PHE A 1 201 ? 4.667 -11.453 7.734 1.00 98.44 201 PHE A CA 1
ATOM 1708 C C . PHE A 1 201 ? 4.309 -12.773 8.421 1.00 98.44 201 PHE A C 1
ATOM 1710 O O . PHE A 1 201 ? 4.246 -13.830 7.794 1.00 98.44 201 PHE A O 1
ATOM 1717 N N . ASN A 1 202 ? 3.967 -12.713 9.710 1.00 98.44 202 ASN A N 1
ATOM 1718 C CA . ASN A 1 202 ? 3.527 -13.875 10.471 1.00 98.44 202 ASN A CA 1
ATOM 1719 C C . ASN A 1 202 ? 2.007 -13.836 10.699 1.00 98.44 202 ASN A C 1
ATOM 1721 O O . ASN A 1 202 ? 1.507 -13.128 11.578 1.00 98.44 202 ASN A O 1
ATOM 1725 N N . LYS A 1 203 ? 1.267 -14.657 9.940 1.00 98.12 203 LYS A N 1
ATOM 1726 C CA . LYS A 1 203 ? -0.204 -14.756 10.028 1.00 98.12 203 LYS A CA 1
ATOM 1727 C C . LYS A 1 203 ? -0.710 -15.073 11.432 1.00 98.12 203 LYS A C 1
ATOM 1729 O O . LYS A 1 203 ? -1.719 -14.517 11.856 1.00 98.12 203 LYS A O 1
ATOM 1734 N N . GLU A 1 204 ? -0.035 -15.962 12.152 1.00 98.12 204 GLU A N 1
ATOM 1735 C CA . GLU A 1 204 ? -0.478 -16.400 13.477 1.00 98.12 204 GLU A CA 1
ATOM 1736 C C . GLU A 1 204 ? -0.290 -15.296 14.522 1.00 98.12 204 GLU A C 1
ATOM 1738 O O . GLU A 1 204 ? -1.184 -15.043 15.334 1.00 98.12 204 GLU A O 1
ATOM 1743 N N . ASN A 1 205 ? 0.820 -14.559 14.450 1.00 98.38 205 ASN A N 1
ATOM 1744 C CA . ASN A 1 205 ? 1.022 -13.360 15.260 1.00 98.38 205 ASN A CA 1
ATOM 1745 C C . ASN A 1 205 ? 0.007 -12.274 14.905 1.00 98.38 205 ASN A C 1
ATOM 1747 O O . ASN A 1 205 ? -0.534 -11.638 15.810 1.00 98.38 205 ASN A O 1
ATOM 1751 N N . PHE A 1 206 ? -0.293 -12.093 13.616 1.00 98.00 206 PHE A N 1
ATOM 1752 C CA . PHE A 1 206 ? -1.269 -11.109 13.163 1.00 98.00 206 PHE A CA 1
ATOM 1753 C C . PHE A 1 206 ? -2.675 -11.408 13.686 1.00 98.00 206 PHE A C 1
ATOM 1755 O O . PHE A 1 206 ? -3.327 -10.507 14.198 1.00 98.00 206 PHE A O 1
ATOM 1762 N N . LYS A 1 207 ? -3.128 -12.668 13.641 1.00 97.50 207 LYS A N 1
ATOM 1763 C CA . LYS A 1 207 ? -4.428 -13.079 14.203 1.00 97.50 207 LYS A CA 1
ATOM 1764 C C . LYS A 1 207 ? -4.519 -12.823 15.709 1.00 97.50 207 LYS A C 1
ATOM 1766 O O . LYS A 1 207 ? -5.568 -12.408 16.194 1.00 97.50 207 LYS A O 1
ATOM 1771 N N . LYS A 1 208 ? -3.432 -13.072 16.451 1.00 98.00 208 LYS A N 1
ATOM 1772 C CA . LYS A 1 208 ? -3.383 -12.907 17.916 1.00 98.00 208 LYS A CA 1
ATOM 1773 C C . LYS A 1 208 ? -3.266 -11.446 18.345 1.00 98.00 208 LYS A C 1
ATOM 1775 O O . LYS A 1 208 ? -3.906 -11.027 19.305 1.00 98.00 208 LYS A O 1
ATOM 1780 N N . SER A 1 209 ? -2.400 -10.680 17.688 1.00 97.62 209 SER A N 1
ATOM 1781 C CA . SER A 1 209 ? -2.105 -9.292 18.041 1.00 97.62 209 SER A CA 1
ATOM 1782 C C . SER A 1 209 ? -1.771 -8.474 16.786 1.00 97.62 209 SER A C 1
ATOM 1784 O O . SER A 1 209 ? -0.596 -8.210 16.506 1.00 97.62 209 SER A O 1
ATOM 1786 N N . PRO A 1 210 ? -2.801 -8.024 16.042 1.00 97.19 210 PRO A N 1
ATOM 1787 C CA . PRO A 1 210 ? -2.622 -7.405 14.728 1.00 97.19 210 PRO A CA 1
ATOM 1788 C C . PRO A 1 210 ? -1.732 -6.165 14.798 1.00 97.19 210 PRO A C 1
ATOM 1790 O O . PRO A 1 210 ? -0.795 -6.005 14.026 1.00 97.19 210 PRO A O 1
ATOM 1793 N N . ILE A 1 211 ? -1.967 -5.306 15.793 1.00 97.06 211 ILE A N 1
ATOM 1794 C CA . ILE A 1 211 ? -1.203 -4.068 15.980 1.00 97.06 211 ILE A CA 1
ATOM 1795 C C . ILE A 1 211 ? 0.266 -4.337 16.323 1.00 97.06 211 ILE A C 1
ATOM 1797 O O . ILE A 1 211 ? 1.137 -3.609 15.852 1.00 97.06 211 ILE A O 1
ATOM 1801 N N . LYS A 1 212 ? 0.556 -5.357 17.144 1.00 97.69 212 LYS A N 1
ATOM 1802 C CA . LYS A 1 212 ? 1.938 -5.696 17.513 1.00 97.69 212 LYS A CA 1
ATOM 1803 C C . LYS A 1 212 ? 2.706 -6.191 16.293 1.00 97.69 212 LYS A C 1
ATOM 1805 O O . LYS A 1 212 ? 3.839 -5.771 16.082 1.00 97.69 212 LYS A O 1
ATOM 1810 N N . GLU A 1 213 ? 2.069 -7.034 15.486 1.00 98.19 213 GLU A N 1
ATOM 1811 C CA . GLU A 1 213 ? 2.660 -7.548 14.256 1.00 98.19 213 GLU A CA 1
ATOM 1812 C C . GLU A 1 213 ? 2.864 -6.439 13.212 1.00 98.19 213 GLU A C 1
ATOM 1814 O O . GLU A 1 213 ? 3.960 -6.318 12.674 1.00 98.19 213 GLU A O 1
ATOM 1819 N N . LEU A 1 214 ? 1.885 -5.550 12.996 1.00 97.56 214 LEU A N 1
ATOM 1820 C CA . LEU A 1 214 ? 2.077 -4.387 12.115 1.00 97.56 214 LEU A CA 1
ATOM 1821 C C . LEU A 1 214 ? 3.203 -3.479 12.598 1.00 97.56 214 LEU A C 1
ATOM 1823 O O . LEU A 1 214 ? 4.002 -3.024 11.788 1.00 97.56 214 LEU A O 1
ATOM 1827 N N . ASN A 1 215 ? 3.290 -3.216 13.906 1.00 97.69 215 ASN A N 1
ATOM 1828 C CA . ASN A 1 215 ? 4.374 -2.400 14.439 1.00 97.69 215 ASN A CA 1
ATOM 1829 C C . ASN A 1 215 ? 5.740 -3.046 14.169 1.00 97.69 215 ASN A C 1
ATOM 1831 O O . ASN A 1 215 ? 6.650 -2.345 13.743 1.00 97.69 215 ASN A O 1
ATOM 1835 N N . ARG A 1 216 ? 5.860 -4.372 14.340 1.00 98.38 216 ARG A N 1
ATOM 1836 C CA . ARG A 1 216 ? 7.082 -5.121 14.013 1.00 98.38 216 ARG A CA 1
ATOM 1837 C C . ARG A 1 216 ? 7.459 -4.977 12.535 1.00 98.38 216 ARG A C 1
ATOM 1839 O O . ARG A 1 216 ? 8.622 -4.737 12.233 1.00 98.38 216 ARG A O 1
ATOM 1846 N N . LEU A 1 217 ? 6.498 -5.088 11.618 1.00 98.44 217 LEU A N 1
ATOM 1847 C CA . LEU A 1 217 ? 6.758 -4.906 10.183 1.00 98.44 217 LEU A CA 1
ATOM 1848 C C . LEU A 1 217 ? 7.177 -3.472 9.849 1.00 98.44 217 LEU A C 1
ATOM 1850 O O . LEU A 1 217 ? 8.076 -3.275 9.039 1.00 98.44 217 LEU A O 1
ATOM 1854 N N . ILE A 1 218 ? 6.567 -2.470 10.488 1.00 97.88 218 ILE A N 1
ATOM 1855 C CA . ILE A 1 218 ? 6.978 -1.070 10.323 1.00 97.88 218 ILE A CA 1
ATOM 1856 C C . ILE A 1 218 ? 8.399 -0.859 10.862 1.00 97.88 218 ILE A C 1
ATOM 1858 O O . ILE A 1 218 ? 9.182 -0.157 10.229 1.00 97.88 218 ILE A O 1
ATOM 1862 N N . ASP A 1 219 ? 8.762 -1.476 11.990 1.00 98.19 219 ASP A N 1
ATOM 1863 C CA . ASP A 1 219 ? 10.132 -1.436 12.519 1.00 98.19 219 ASP A CA 1
ATOM 1864 C C . ASP A 1 219 ? 11.138 -2.030 11.521 1.00 98.19 219 ASP A C 1
ATOM 1866 O O . ASP A 1 219 ? 12.185 -1.428 11.268 1.00 98.19 219 ASP A O 1
ATOM 1870 N N . ILE A 1 220 ? 10.788 -3.151 10.878 1.00 98.19 220 ILE A N 1
ATOM 1871 C CA . ILE A 1 220 ? 11.590 -3.731 9.792 1.00 98.19 220 ILE A CA 1
ATOM 1872 C C . ILE A 1 220 ? 11.701 -2.742 8.627 1.00 98.19 220 ILE A C 1
ATOM 1874 O O . ILE A 1 220 ? 12.815 -2.451 8.192 1.00 98.19 220 ILE A O 1
ATOM 1878 N N . ALA A 1 221 ? 10.587 -2.165 8.165 1.00 97.81 221 ALA A N 1
ATOM 1879 C CA . ALA A 1 221 ? 10.585 -1.191 7.074 1.00 97.81 221 ALA A CA 1
ATOM 1880 C C . ALA A 1 221 ? 11.509 0.002 7.369 1.00 97.81 221 ALA A C 1
ATOM 1882 O O . ALA A 1 221 ? 12.368 0.320 6.551 1.00 97.81 221 ALA A O 1
ATOM 1883 N N . ILE A 1 222 ? 11.406 0.598 8.563 1.00 97.56 222 ILE A N 1
ATOM 1884 C CA . ILE A 1 222 ? 12.260 1.711 9.015 1.00 97.56 222 ILE A CA 1
ATOM 1885 C C . ILE A 1 222 ? 13.737 1.318 8.994 1.00 97.56 222 ILE A C 1
ATOM 1887 O O . ILE A 1 222 ? 14.576 2.120 8.582 1.00 97.56 222 ILE A O 1
ATOM 1891 N N . SER A 1 223 ? 14.066 0.102 9.438 1.00 97.81 223 SER A N 1
ATOM 1892 C CA . SER A 1 223 ? 15.452 -0.374 9.464 1.00 97.81 223 SER A CA 1
ATOM 1893 C C . SER A 1 223 ? 16.038 -0.579 8.059 1.00 97.81 223 SER A C 1
ATOM 1895 O O . SER A 1 223 ? 17.241 -0.402 7.867 1.00 97.81 223 SER A O 1
ATOM 1897 N N . ARG A 1 224 ? 15.187 -0.908 7.073 1.00 97.75 224 ARG A N 1
ATOM 1898 C CA . ARG A 1 224 ? 15.564 -1.126 5.668 1.00 97.75 224 ARG A CA 1
ATOM 1899 C C . ARG A 1 224 ? 15.629 0.165 4.842 1.00 97.75 224 ARG A C 1
ATOM 1901 O O . ARG A 1 224 ? 16.363 0.201 3.857 1.00 97.75 224 ARG A O 1
ATOM 1908 N N . GLU A 1 225 ? 14.913 1.227 5.217 1.00 97.69 225 GLU A N 1
ATOM 1909 C CA . GLU A 1 225 ? 15.007 2.520 4.521 1.00 97.69 225 GLU A CA 1
ATOM 1910 C C . GLU A 1 225 ? 16.369 3.192 4.726 1.00 97.69 225 GLU A C 1
ATOM 1912 O O . GLU A 1 225 ? 16.896 3.242 5.841 1.00 97.69 225 GLU A O 1
ATOM 1917 N N . LYS A 1 226 ? 16.911 3.815 3.673 1.00 95.94 226 LYS A N 1
ATOM 1918 C CA . LYS A 1 226 ? 18.143 4.618 3.791 1.00 95.94 226 LYS A CA 1
ATOM 1919 C C . LYS A 1 226 ? 17.876 6.105 3.992 1.00 95.94 226 LYS A C 1
ATOM 1921 O O . LYS A 1 226 ? 18.633 6.772 4.691 1.00 95.94 226 LYS A O 1
ATOM 1926 N N . THR A 1 227 ? 16.786 6.626 3.435 1.00 94.56 227 THR A N 1
ATOM 1927 C CA . THR A 1 227 ? 16.435 8.049 3.538 1.00 94.56 227 THR A CA 1
ATOM 1928 C C . THR A 1 227 ? 15.686 8.349 4.834 1.00 94.56 227 THR A C 1
ATOM 1930 O O . THR A 1 227 ? 14.698 7.677 5.140 1.00 94.56 227 THR A O 1
ATOM 1933 N N . GLN A 1 228 ? 16.093 9.397 5.556 1.00 93.25 228 GLN A N 1
ATOM 1934 C CA . GLN A 1 228 ? 15.419 9.813 6.792 1.00 93.25 228 GLN A CA 1
ATOM 1935 C C . GLN A 1 228 ? 13.951 10.197 6.558 1.00 93.25 228 GLN A C 1
ATOM 1937 O O . GLN A 1 228 ? 13.093 9.846 7.359 1.00 93.25 228 GLN A O 1
ATOM 1942 N N . GLU A 1 229 ? 13.638 10.828 5.424 1.00 90.06 229 GLU A N 1
ATOM 1943 C CA . GLU A 1 229 ? 12.271 11.239 5.091 1.0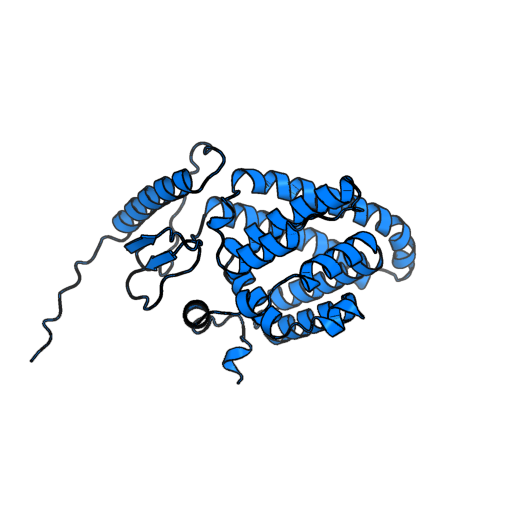0 90.06 229 GLU A CA 1
ATOM 1944 C C . GLU A 1 229 ? 11.279 10.063 5.077 1.00 90.06 229 GLU A C 1
ATOM 1946 O O . GLU A 1 229 ? 10.186 10.157 5.642 1.00 90.06 229 GLU A O 1
ATOM 1951 N N . LEU A 1 230 ? 11.659 8.937 4.463 1.00 91.88 230 LEU A N 1
ATOM 1952 C CA . LEU A 1 230 ? 10.818 7.739 4.451 1.00 91.88 230 LEU A CA 1
ATOM 1953 C C . LEU A 1 230 ? 10.743 7.093 5.838 1.00 91.88 230 LEU A C 1
ATOM 1955 O O . LEU A 1 230 ? 9.669 6.645 6.231 1.00 91.88 230 LEU A O 1
ATOM 1959 N N . LYS A 1 231 ? 11.829 7.100 6.627 1.00 94.31 231 LYS A N 1
ATOM 1960 C CA . LYS A 1 231 ? 11.794 6.634 8.029 1.00 94.31 231 LYS A CA 1
ATOM 1961 C C . LYS A 1 231 ? 10.807 7.436 8.870 1.00 94.31 231 LYS A C 1
ATOM 1963 O O . LYS A 1 231 ? 10.048 6.855 9.650 1.00 94.31 231 LYS A O 1
ATOM 1968 N N . ASP A 1 232 ? 10.782 8.752 8.688 1.00 90.81 232 ASP A N 1
ATOM 1969 C CA . ASP A 1 232 ? 9.831 9.631 9.361 1.00 90.81 232 ASP A CA 1
ATOM 1970 C C . ASP A 1 232 ? 8.402 9.293 8.926 1.00 90.81 232 ASP A C 1
ATOM 1972 O O . ASP A 1 232 ? 7.525 9.124 9.770 1.00 90.81 232 ASP A O 1
ATOM 1976 N N . MET A 1 233 ? 8.167 9.086 7.627 1.00 90.75 233 MET A N 1
ATOM 1977 C CA . MET A 1 233 ? 6.864 8.656 7.109 1.00 90.75 233 MET A CA 1
ATOM 1978 C C . MET A 1 233 ? 6.404 7.316 7.710 1.00 90.75 233 MET A C 1
ATOM 1980 O O . MET A 1 233 ? 5.263 7.206 8.162 1.00 90.75 233 MET A O 1
ATOM 1984 N N . TRP A 1 234 ? 7.273 6.308 7.787 1.00 93.75 234 TRP A N 1
ATOM 1985 C CA . TRP A 1 234 ? 6.955 5.032 8.438 1.00 93.75 234 TRP A CA 1
ATOM 1986 C C . TRP A 1 234 ? 6.684 5.195 9.937 1.00 93.75 234 TRP A C 1
ATOM 1988 O O . TRP A 1 234 ? 5.774 4.572 10.487 1.00 93.75 234 TRP A O 1
ATOM 1998 N N . THR A 1 235 ? 7.415 6.087 10.604 1.00 91.56 235 THR A N 1
ATOM 1999 C CA . THR A 1 235 ? 7.169 6.433 12.011 1.00 91.56 235 THR A CA 1
ATOM 2000 C C . THR A 1 235 ? 5.791 7.070 12.183 1.00 91.56 235 THR A C 1
ATOM 2002 O O . THR A 1 235 ? 5.045 6.701 13.091 1.00 91.56 235 THR A O 1
ATOM 2005 N N . LEU A 1 236 ? 5.395 7.956 11.268 1.00 89.44 236 LEU A N 1
ATOM 2006 C CA . LEU A 1 236 ? 4.053 8.531 11.226 1.00 89.44 236 LEU A CA 1
ATOM 2007 C C . LEU A 1 236 ? 2.971 7.459 11.010 1.00 89.44 236 LEU A C 1
ATOM 2009 O O . LEU A 1 236 ? 1.913 7.527 11.641 1.00 89.44 236 LEU A O 1
ATOM 2013 N N . MET A 1 237 ? 3.232 6.421 10.207 1.00 89.69 237 MET A N 1
ATOM 2014 C CA . MET A 1 237 ? 2.301 5.295 10.035 1.00 89.69 237 MET A CA 1
ATOM 2015 C C . MET A 1 237 ? 2.041 4.521 11.336 1.00 89.69 237 MET A C 1
ATOM 2017 O O . MET A 1 237 ? 0.939 3.991 11.508 1.00 89.69 237 MET A O 1
ATOM 2021 N N . LYS A 1 238 ? 2.967 4.526 12.309 1.00 91.12 238 LYS A N 1
ATOM 2022 C CA . LYS A 1 238 ? 2.705 3.955 13.645 1.00 91.12 238 LYS A CA 1
ATOM 2023 C C . LYS A 1 238 ? 1.579 4.675 14.384 1.00 91.12 238 LYS A C 1
ATOM 2025 O O . LYS A 1 238 ? 0.848 4.037 15.139 1.00 91.12 238 LYS A O 1
ATOM 2030 N N . MET A 1 239 ? 1.365 5.971 14.138 1.00 85.38 239 MET A N 1
ATOM 2031 C CA . MET A 1 239 ? 0.186 6.663 14.675 1.00 85.38 239 MET A CA 1
ATOM 2032 C C . MET A 1 239 ? -1.113 6.111 14.079 1.00 85.38 239 MET A C 1
ATOM 2034 O O . MET A 1 239 ? -2.118 6.013 14.779 1.00 85.38 239 MET A O 1
ATOM 2038 N N . GLY A 1 240 ? -1.090 5.679 12.814 1.00 86.31 240 GLY A N 1
ATOM 2039 C CA . GLY A 1 240 ? -2.209 4.971 12.189 1.00 86.31 240 GLY A CA 1
ATOM 2040 C C . GLY A 1 240 ? -2.571 3.674 12.924 1.00 86.31 240 GLY A C 1
ATOM 2041 O O . GLY A 1 240 ? -3.748 3.331 13.034 1.00 86.31 240 GLY A O 1
ATOM 2042 N N . LEU A 1 241 ? -1.592 2.996 13.535 1.00 91.31 241 LEU A N 1
ATOM 2043 C CA . LEU A 1 241 ? -1.855 1.819 14.369 1.00 91.31 241 LEU A CA 1
ATOM 2044 C C . LEU A 1 241 ? -2.629 2.159 15.648 1.00 91.31 241 LEU A C 1
ATOM 2046 O O . LEU A 1 241 ? -3.410 1.336 16.126 1.00 91.31 241 LEU A O 1
ATOM 2050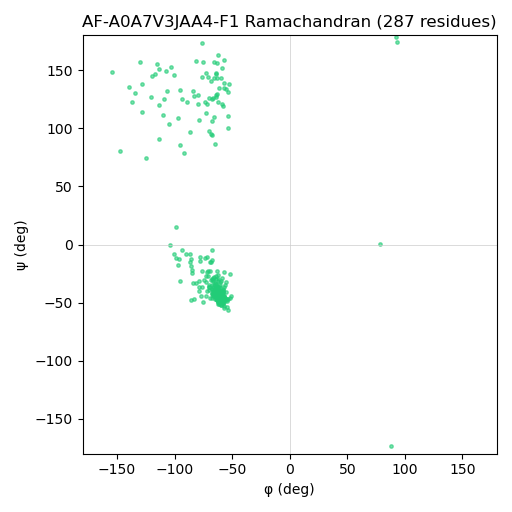 N N . LEU A 1 242 ? -2.461 3.369 16.196 1.00 85.56 242 LEU A N 1
ATOM 2051 C CA . LEU A 1 242 ? -3.283 3.833 17.319 1.00 85.56 242 LEU A CA 1
ATOM 2052 C C . LEU A 1 242 ? -4.748 3.964 16.901 1.00 85.56 242 LEU A C 1
ATOM 2054 O O . LEU A 1 242 ? -5.633 3.594 17.667 1.00 85.56 242 LEU A O 1
ATOM 2058 N N . TYR A 1 243 ? -5.014 4.418 15.675 1.00 87.06 243 TYR A N 1
ATOM 2059 C CA . TYR A 1 243 ? -6.376 4.464 15.150 1.00 87.06 243 TYR A CA 1
ATOM 2060 C C . TYR A 1 243 ? -6.986 3.062 14.999 1.00 87.06 243 TYR A C 1
ATOM 2062 O O . TYR A 1 243 ? -8.139 2.862 15.381 1.00 87.06 243 TYR A O 1
ATOM 2070 N N . LEU A 1 244 ? -6.211 2.063 14.556 1.00 91.06 244 LEU A N 1
ATOM 2071 C CA . LEU A 1 244 ? -6.677 0.668 14.523 1.00 91.06 244 LEU A CA 1
ATOM 2072 C C . LEU A 1 244 ? -7.048 0.136 15.914 1.00 91.06 244 LEU A C 1
ATOM 2074 O O . LEU A 1 244 ? -8.029 -0.592 16.035 1.00 91.06 244 LEU A O 1
ATOM 2078 N N . LYS A 1 245 ? -6.342 0.554 16.979 1.00 90.25 245 LYS A N 1
ATOM 2079 C CA . LYS A 1 245 ? -6.736 0.208 18.360 1.00 90.25 245 LYS A CA 1
ATOM 2080 C C . LYS A 1 245 ? -8.130 0.728 18.720 1.00 90.25 245 LYS A C 1
ATOM 2082 O O . LYS A 1 245 ? -8.812 0.091 19.521 1.00 90.25 245 LYS A O 1
ATOM 2087 N N . ILE A 1 246 ? -8.527 1.872 18.161 1.00 90.62 246 ILE A N 1
ATOM 2088 C CA . ILE A 1 246 ? -9.805 2.538 18.436 1.00 90.62 246 ILE A CA 1
ATOM 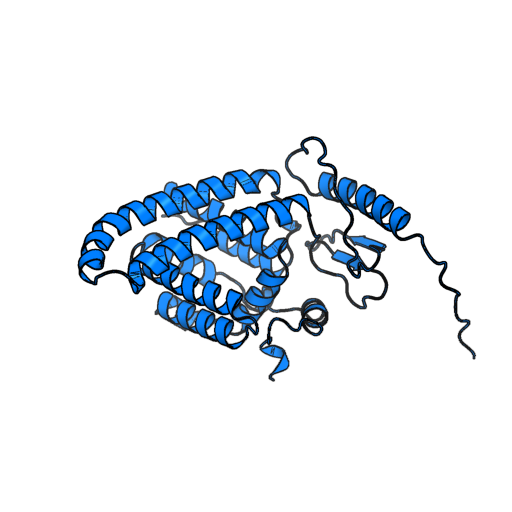2089 C C . ILE A 1 246 ? -10.922 1.930 17.575 1.00 90.62 246 ILE A C 1
ATOM 2091 O O . ILE A 1 246 ? -11.992 1.606 18.091 1.00 90.62 246 ILE A O 1
ATOM 2095 N N . ASP A 1 247 ? -10.697 1.730 16.271 1.00 93.31 247 ASP A N 1
ATOM 2096 C CA . ASP A 1 247 ? -11.697 1.148 15.368 1.00 93.31 247 ASP A CA 1
ATOM 2097 C C . ASP A 1 247 ? -11.563 -0.380 15.254 1.00 93.31 247 ASP A C 1
ATOM 2099 O O . ASP A 1 247 ? -11.090 -0.926 14.257 1.00 93.31 247 ASP A O 1
ATOM 2103 N N . LYS A 1 248 ? -12.071 -1.091 16.269 1.00 94.88 248 LYS A N 1
ATOM 2104 C CA . LYS A 1 248 ? -12.072 -2.565 16.316 1.00 94.88 248 LYS A CA 1
ATOM 2105 C C . LYS A 1 248 ? -12.765 -3.243 15.134 1.00 94.88 248 LYS A C 1
ATOM 2107 O O . LYS A 1 248 ? -12.463 -4.395 14.830 1.00 94.88 248 LYS A O 1
ATOM 2112 N N . LYS A 1 249 ? -13.688 -2.555 14.453 1.00 95.56 249 LYS A N 1
ATOM 2113 C CA . LYS A 1 249 ? -14.347 -3.100 13.255 1.00 95.56 249 LYS A CA 1
ATOM 2114 C C . LYS A 1 249 ? -13.384 -3.114 12.078 1.00 95.56 249 LYS A C 1
ATOM 2116 O O . LYS A 1 249 ? -13.311 -4.119 11.378 1.00 95.56 249 LYS A O 1
ATOM 2121 N N . LEU A 1 250 ? -12.642 -2.022 11.899 1.00 95.44 250 LEU A N 1
ATOM 2122 C CA . LEU A 1 250 ? -11.592 -1.935 10.892 1.00 95.44 250 LEU A CA 1
ATOM 2123 C C . LEU A 1 250 ? -10.468 -2.935 11.189 1.00 95.44 250 LEU A C 1
ATOM 2125 O O . LEU A 1 250 ? -10.061 -3.660 10.289 1.00 95.44 250 LEU A O 1
ATOM 2129 N N . GLU A 1 251 ? -10.031 -3.041 12.449 1.00 96.38 251 GLU A N 1
ATOM 2130 C CA . GLU A 1 251 ? -9.052 -4.052 12.877 1.00 96.38 251 GLU A CA 1
ATOM 2131 C C . GLU A 1 251 ? -9.517 -5.467 12.503 1.00 96.38 251 GLU A C 1
ATOM 2133 O O . GLU A 1 251 ? -8.806 -6.171 11.792 1.00 96.38 251 GLU A O 1
ATOM 2138 N N . LYS A 1 252 ? -10.738 -5.864 12.896 1.00 96.88 252 LYS A N 1
ATOM 2139 C CA . LYS A 1 252 ? -11.293 -7.190 12.576 1.00 96.88 252 LYS A CA 1
ATOM 2140 C C . LYS A 1 252 ? -11.377 -7.439 11.067 1.00 96.88 252 LYS A C 1
ATOM 2142 O O . LYS A 1 252 ? -11.059 -8.535 10.619 1.00 96.88 252 LYS A O 1
ATOM 2147 N N . MET A 1 253 ? -11.790 -6.436 10.291 1.00 97.56 253 MET A N 1
ATOM 2148 C CA . MET A 1 253 ? -11.847 -6.526 8.831 1.00 97.56 253 MET A CA 1
ATOM 2149 C C . MET A 1 253 ? -10.454 -6.764 8.230 1.00 97.56 253 MET A C 1
ATOM 2151 O O . MET A 1 253 ? -10.309 -7.626 7.370 1.00 97.56 253 MET A O 1
ATOM 2155 N N . LEU A 1 254 ? -9.424 -6.048 8.696 1.00 97.19 254 LEU A N 1
ATOM 2156 C CA . LEU A 1 254 ? -8.048 -6.250 8.232 1.00 97.19 254 LEU A CA 1
ATOM 2157 C C . LEU A 1 254 ? -7.500 -7.622 8.644 1.00 97.19 254 LEU A C 1
ATOM 2159 O O . LEU A 1 254 ? -6.889 -8.292 7.818 1.00 97.19 254 LEU A O 1
ATOM 2163 N N . VAL A 1 255 ? -7.754 -8.068 9.881 1.00 97.94 255 VAL A N 1
ATOM 2164 C CA . VAL A 1 255 ? -7.405 -9.425 10.345 1.00 97.94 255 VAL A CA 1
ATOM 2165 C C . VAL A 1 255 ? -7.986 -10.481 9.430 1.00 97.94 255 VAL A C 1
ATOM 2167 O O . VAL A 1 255 ? -7.266 -11.378 8.992 1.00 97.94 255 VAL A O 1
ATOM 2170 N N . ASP A 1 256 ? -9.270 -10.356 9.125 1.00 97.62 256 ASP A N 1
ATOM 2171 C CA . ASP A 1 256 ? -9.953 -11.286 8.249 1.00 97.62 256 ASP A CA 1
ATOM 2172 C C . ASP A 1 256 ? -9.343 -11.275 6.838 1.00 97.62 256 ASP A C 1
ATOM 2174 O O . ASP A 1 256 ? -8.921 -12.322 6.361 1.00 97.62 256 ASP A O 1
ATOM 2178 N N . VAL A 1 257 ? -9.174 -10.104 6.213 1.00 98.00 257 VAL A N 1
ATOM 2179 C CA . VAL A 1 257 ? -8.565 -9.985 4.874 1.00 98.00 257 VAL A CA 1
ATOM 2180 C C . VAL A 1 257 ? -7.158 -10.590 4.822 1.00 98.00 257 VAL A C 1
ATOM 2182 O O . VAL A 1 257 ? -6.897 -11.461 3.996 1.00 98.00 257 VAL A O 1
ATOM 2185 N N . PHE A 1 258 ? -6.246 -10.170 5.701 1.00 98.06 258 PHE A N 1
ATOM 2186 C CA . PHE A 1 258 ? -4.850 -10.622 5.656 1.00 98.06 258 PHE A CA 1
ATOM 2187 C C . PHE A 1 258 ? -4.679 -12.087 6.076 1.00 98.06 258 PHE A C 1
ATOM 2189 O O . PHE A 1 258 ? -3.719 -12.734 5.661 1.00 98.06 258 PHE A O 1
ATOM 2196 N N . SER A 1 259 ? -5.622 -12.650 6.838 1.00 97.31 259 SER A N 1
ATOM 2197 C CA . SER A 1 259 ? -5.639 -14.093 7.111 1.00 97.31 259 SER A CA 1
ATOM 2198 C C . SER A 1 259 ? -5.920 -14.916 5.852 1.00 97.31 259 SER A C 1
ATOM 2200 O O . SER A 1 259 ? -5.448 -16.050 5.755 1.00 97.31 259 SER A O 1
ATOM 2202 N N . GLN A 1 260 ? -6.653 -14.345 4.891 1.00 98.19 260 GLN A N 1
ATOM 2203 C CA . GLN A 1 260 ? -7.024 -15.007 3.642 1.00 98.19 260 GLN A CA 1
ATOM 2204 C C . GLN A 1 260 ? -5.956 -14.892 2.551 1.00 98.19 260 GLN A C 1
ATOM 2206 O O . GLN A 1 260 ? -6.002 -15.688 1.621 1.00 98.19 260 GLN A O 1
ATOM 2211 N N . ILE A 1 261 ? -5.014 -13.945 2.644 1.00 98.31 261 ILE A N 1
ATOM 2212 C CA . ILE A 1 261 ? -3.960 -13.734 1.635 1.00 98.31 261 ILE A CA 1
ATOM 2213 C C . ILE A 1 261 ? -3.058 -14.963 1.530 1.00 98.31 261 ILE A C 1
ATOM 2215 O O . ILE A 1 261 ? -2.513 -15.421 2.531 1.00 98.31 261 ILE A O 1
ATOM 2219 N N . ASP A 1 262 ? -2.836 -15.467 0.326 1.00 98.50 262 ASP A N 1
ATOM 2220 C CA . ASP A 1 262 ? -1.810 -16.463 0.026 1.00 98.50 262 ASP A CA 1
ATOM 2221 C C . ASP A 1 262 ? -0.429 -15.794 -0.081 1.00 98.50 262 ASP A C 1
ATOM 2223 O O . ASP A 1 262 ? -0.147 -15.072 -1.036 1.00 98.50 262 ASP A O 1
ATOM 2227 N N . LEU A 1 263 ? 0.433 -16.007 0.921 1.00 98.19 263 LEU A N 1
ATOM 2228 C CA . LEU A 1 263 ? 1.726 -15.319 1.000 1.00 98.19 263 LEU A CA 1
ATOM 2229 C C . LEU A 1 263 ? 2.672 -15.724 -0.121 1.00 98.19 263 LEU A C 1
ATOM 2231 O O . LEU A 1 263 ? 3.437 -14.880 -0.572 1.00 98.19 263 LEU A O 1
ATOM 2235 N N . GLU A 1 264 ? 2.594 -16.964 -0.606 1.00 98.31 264 GLU A N 1
ATOM 2236 C CA . GLU A 1 264 ? 3.469 -17.443 -1.679 1.00 98.31 264 GLU A CA 1
ATOM 2237 C C . GLU A 1 264 ? 3.238 -16.669 -2.980 1.00 98.31 264 GLU A C 1
ATOM 2239 O O . GLU A 1 264 ? 4.184 -16.369 -3.702 1.00 98.31 264 GLU A O 1
ATOM 2244 N N . LYS A 1 265 ? 1.993 -16.252 -3.240 1.00 98.19 265 LYS A N 1
ATOM 2245 C CA . LYS A 1 265 ? 1.630 -15.457 -4.423 1.00 98.19 265 LYS A CA 1
ATOM 2246 C C . LYS A 1 265 ? 1.997 -13.978 -4.316 1.00 98.19 265 LYS A C 1
ATOM 2248 O O . LYS A 1 265 ? 1.936 -13.272 -5.320 1.00 98.19 265 LYS A O 1
ATOM 2253 N N . VAL A 1 266 ? 2.325 -13.499 -3.116 1.00 98.12 266 VAL A N 1
ATOM 2254 C CA . VAL A 1 266 ? 2.656 -12.089 -2.856 1.00 98.12 266 VAL A CA 1
ATOM 2255 C C . VAL A 1 266 ? 4.168 -11.846 -2.841 1.00 98.12 266 VAL A C 1
ATOM 2257 O O . VAL A 1 266 ? 4.591 -10.703 -3.001 1.00 98.12 266 VAL A O 1
ATOM 2260 N N . LYS A 1 267 ? 4.991 -12.894 -2.702 1.00 97.19 267 LYS A N 1
ATOM 2261 C CA . LYS A 1 267 ? 6.458 -12.776 -2.673 1.00 97.19 267 LYS A CA 1
ATOM 2262 C C . LYS A 1 267 ? 7.025 -12.100 -3.919 1.00 97.19 267 LYS A C 1
ATOM 2264 O O . LYS A 1 267 ? 6.400 -12.074 -4.982 1.00 97.19 267 LYS A O 1
ATOM 2269 N N . LEU A 1 268 ? 8.241 -11.578 -3.781 1.00 97.69 268 LEU A N 1
ATOM 2270 C CA . LEU A 1 268 ? 8.995 -11.051 -4.911 1.00 97.69 268 LEU A CA 1
ATOM 2271 C C . LEU A 1 268 ? 9.371 -12.189 -5.864 1.00 97.69 268 LEU A C 1
ATOM 2273 O O . LEU A 1 268 ? 10.004 -13.173 -5.465 1.00 97.69 268 LEU A O 1
ATOM 2277 N N . THR A 1 269 ? 9.021 -12.025 -7.135 1.00 97.12 269 THR A N 1
ATOM 2278 C CA . THR A 1 269 ? 9.458 -12.934 -8.201 1.00 97.12 269 THR A CA 1
ATOM 2279 C C . THR A 1 269 ? 10.914 -12.681 -8.596 1.00 97.12 269 THR A C 1
ATOM 2281 O O . THR A 1 269 ? 11.555 -11.759 -8.086 1.00 97.12 269 THR A O 1
ATOM 2284 N N . ILE A 1 270 ? 11.482 -13.524 -9.461 1.00 97.19 270 ILE A N 1
ATOM 2285 C CA . ILE A 1 270 ? 12.879 -13.372 -9.905 1.00 97.19 270 ILE A CA 1
ATOM 2286 C C . ILE A 1 270 ? 13.035 -12.054 -10.670 1.00 97.19 270 ILE A C 1
ATOM 2288 O O . ILE A 1 270 ? 13.992 -11.310 -10.458 1.00 97.19 270 ILE A O 1
ATOM 2292 N N . GLU A 1 271 ? 12.036 -11.734 -11.482 1.00 96.88 271 GLU A N 1
ATOM 2293 C CA . GLU A 1 271 ? 11.924 -10.513 -12.262 1.00 96.88 271 GLU A CA 1
ATOM 2294 C C . GLU A 1 271 ? 11.858 -9.300 -11.330 1.00 96.88 271 GLU A C 1
ATOM 2296 O O . GLU A 1 271 ? 12.667 -8.382 -11.457 1.00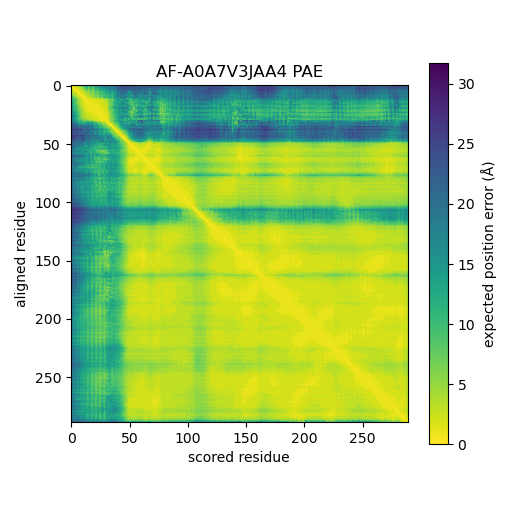 96.88 271 GLU A O 1
ATOM 2301 N N . ASP A 1 272 ? 10.980 -9.331 -10.317 1.00 97.44 272 ASP A N 1
ATOM 2302 C CA . ASP A 1 272 ? 10.889 -8.255 -9.319 1.00 97.44 272 ASP A CA 1
ATOM 2303 C C . ASP A 1 272 ? 12.229 -8.052 -8.590 1.00 97.44 272 ASP A C 1
ATOM 2305 O O . ASP A 1 272 ? 12.674 -6.918 -8.402 1.00 97.44 272 ASP A O 1
ATOM 2309 N N . LYS A 1 273 ? 12.915 -9.142 -8.212 1.00 97.31 273 LYS A N 1
ATOM 2310 C CA . LYS A 1 273 ? 14.236 -9.082 -7.564 1.00 97.31 273 LYS A CA 1
ATOM 2311 C C . LYS A 1 273 ? 15.290 -8.453 -8.471 1.00 97.31 273 LYS A C 1
ATOM 2313 O O . LYS A 1 273 ? 16.111 -7.688 -7.966 1.00 97.31 273 LYS A O 1
ATOM 2318 N N . SER A 1 274 ? 15.255 -8.724 -9.778 1.00 96.56 274 SER A N 1
ATOM 2319 C CA . SER A 1 274 ? 16.148 -8.080 -10.749 1.00 96.56 274 SER A CA 1
ATOM 2320 C C . SER A 1 274 ? 15.985 -6.556 -10.723 1.00 96.56 274 SER A C 1
ATOM 2322 O O . SER A 1 274 ? 16.968 -5.837 -10.561 1.00 96.56 274 SER A O 1
ATOM 2324 N N . TYR A 1 275 ? 14.740 -6.065 -10.715 1.00 95.69 275 TYR A N 1
ATOM 2325 C CA . TYR A 1 275 ? 14.439 -4.632 -10.610 1.00 95.69 275 TYR A CA 1
ATOM 2326 C C . TYR A 1 275 ? 14.707 -4.028 -9.223 1.00 95.69 275 TYR A C 1
ATOM 2328 O O . TYR A 1 275 ? 14.939 -2.824 -9.112 1.00 95.69 275 TYR A O 1
ATOM 2336 N N . CYS A 1 276 ? 14.698 -4.832 -8.158 1.00 96.44 276 CYS A N 1
ATOM 2337 C CA . CYS A 1 276 ? 15.036 -4.378 -6.807 1.00 96.44 276 CYS A CA 1
ATOM 2338 C C . CYS A 1 276 ? 16.548 -4.201 -6.594 1.00 96.44 276 CYS A C 1
ATOM 2340 O O . CYS A 1 276 ? 16.946 -3.258 -5.915 1.00 96.44 276 CYS A O 1
ATOM 2342 N N . ARG A 1 277 ? 17.394 -5.064 -7.178 1.00 95.62 277 ARG A N 1
ATOM 2343 C CA . ARG A 1 277 ? 18.865 -5.040 -7.017 1.00 95.62 277 ARG A CA 1
ATOM 2344 C C . ARG A 1 277 ? 19.536 -3.683 -7.290 1.00 95.62 277 ARG A C 1
ATOM 2346 O O . ARG A 1 277 ? 20.367 -3.286 -6.475 1.00 95.62 277 ARG A O 1
ATOM 2353 N N . PRO A 1 278 ? 19.227 -2.948 -8.378 1.00 93.75 278 PRO A N 1
ATOM 2354 C CA . PRO A 1 278 ? 19.871 -1.660 -8.634 1.00 93.75 278 PRO A CA 1
ATOM 2355 C C . PRO A 1 278 ? 19.380 -0.540 -7.702 1.00 93.75 278 PRO A C 1
ATOM 2357 O O . PRO A 1 278 ? 19.987 0.533 -7.657 1.00 93.75 278 PRO A O 1
ATOM 2360 N N . ARG A 1 279 ? 18.289 -0.749 -6.948 1.00 93.25 279 ARG A N 1
ATOM 2361 C CA . ARG A 1 279 ? 17.706 0.284 -6.086 1.00 93.25 279 ARG A CA 1
ATOM 2362 C C . ARG A 1 279 ? 18.579 0.498 -4.852 1.00 93.25 279 ARG A C 1
ATOM 2364 O O . ARG A 1 279 ? 18.836 -0.413 -4.070 1.00 93.25 279 ARG A O 1
ATOM 2371 N N . LYS A 1 280 ? 19.022 1.740 -4.653 1.00 94.19 280 LYS A N 1
ATOM 2372 C CA . LYS A 1 280 ? 19.891 2.120 -3.528 1.00 94.19 280 LYS A CA 1
ATOM 2373 C C . LYS A 1 280 ? 19.126 2.692 -2.337 1.00 94.19 280 LYS A C 1
ATOM 2375 O O . LYS A 1 280 ? 19.732 2.805 -1.279 1.00 94.19 280 LYS A O 1
ATOM 2380 N N . ASP A 1 281 ? 17.849 3.033 -2.484 1.00 93.94 281 ASP A N 1
ATOM 2381 C CA . ASP A 1 281 ? 17.009 3.694 -1.472 1.00 93.94 281 ASP A CA 1
ATOM 2382 C C . ASP A 1 281 ? 16.531 2.756 -0.349 1.00 93.94 281 ASP A C 1
ATOM 2384 O O . ASP A 1 281 ? 16.233 3.226 0.750 1.00 93.94 281 ASP A O 1
ATOM 2388 N N . TYR A 1 282 ? 16.501 1.444 -0.604 1.00 97.12 282 TYR A N 1
ATOM 2389 C CA . TYR A 1 282 ? 15.937 0.440 0.298 1.00 97.12 282 TYR A CA 1
ATOM 2390 C C . TYR A 1 282 ? 16.791 -0.833 0.358 1.00 97.12 282 TYR A C 1
ATOM 2392 O O . TYR A 1 282 ? 17.237 -1.343 -0.668 1.00 97.12 282 TYR A O 1
ATOM 2400 N N . SER A 1 283 ? 17.013 -1.359 1.559 1.00 97.56 283 SER A N 1
ATOM 2401 C CA . SER A 1 283 ? 17.781 -2.585 1.801 1.00 97.56 283 SER A CA 1
ATOM 2402 C C . SER A 1 283 ? 16.854 -3.800 1.906 1.00 97.56 283 SER A C 1
ATOM 2404 O O . SER A 1 283 ? 16.457 -4.179 3.005 1.00 97.56 283 SER A O 1
ATOM 2406 N N . PHE A 1 284 ? 16.509 -4.412 0.771 1.00 97.69 284 PHE A N 1
ATOM 2407 C CA . PHE A 1 284 ? 15.625 -5.586 0.713 1.00 97.69 284 PHE A CA 1
ATOM 2408 C C . PHE A 1 284 ? 16.158 -6.789 1.507 1.00 97.69 284 PHE A C 1
ATOM 2410 O O . PHE A 1 284 ? 17.361 -7.066 1.504 1.00 97.69 284 PHE A O 1
ATOM 2417 N N . GLY A 1 285 ? 15.256 -7.537 2.149 1.00 95.94 285 GLY A N 1
ATOM 2418 C CA . GLY A 1 285 ? 15.600 -8.658 3.027 1.00 95.94 285 GLY A CA 1
ATOM 2419 C C . GLY A 1 285 ? 16.280 -9.818 2.305 1.00 95.94 285 GLY A C 1
ATOM 2420 O O . GLY A 1 285 ? 17.188 -10.442 2.852 1.00 95.94 285 GLY A O 1
ATOM 2421 N N . PHE A 1 286 ? 15.907 -10.075 1.049 1.00 95.38 286 PHE A N 1
ATOM 2422 C CA . PHE A 1 286 ? 16.513 -11.143 0.247 1.00 95.38 286 PHE A CA 1
ATOM 2423 C C . PHE A 1 286 ? 17.977 -10.875 -0.143 1.00 95.38 286 PHE A C 1
ATOM 2425 O O . PHE A 1 286 ? 18.644 -11.799 -0.587 1.00 95.38 286 PHE A O 1
ATOM 2432 N N . MET A 1 287 ? 18.475 -9.639 -0.009 1.00 93.38 287 MET A N 1
ATOM 2433 C CA . MET A 1 287 ? 19.881 -9.302 -0.281 1.00 93.38 287 MET A CA 1
ATOM 2434 C C . MET A 1 287 ? 20.795 -9.525 0.933 1.00 93.38 287 MET A C 1
ATOM 2436 O O . MET A 1 287 ? 22.006 -9.377 0.813 1.00 93.38 287 MET A O 1
ATOM 2440 N N . GLN A 1 288 ? 20.222 -9.814 2.105 1.00 87.62 288 GLN A N 1
ATOM 2441 C CA . GLN A 1 288 ? 20.953 -9.996 3.367 1.00 87.62 288 GLN A CA 1
ATOM 2442 C C . GLN A 1 288 ? 21.156 -11.473 3.738 1.00 87.62 288 GLN A C 1
ATOM 2444 O O . GLN A 1 288 ? 21.830 -11.755 4.727 1.00 87.62 288 GLN A O 1
ATOM 2449 N N . LYS A 1 289 ? 20.527 -12.389 2.995 1.00 77.75 289 LYS A N 1
ATOM 2450 C CA . LYS A 1 289 ? 20.597 -13.842 3.188 1.00 77.75 289 LYS A CA 1
ATOM 2451 C C . LYS A 1 289 ? 21.624 -14.432 2.236 1.00 77.75 289 LYS A C 1
ATOM 2453 O O . LYS A 1 289 ? 22.336 -15.353 2.680 1.00 77.75 289 LYS A O 1
#